Protein AF-A0A4Q3TA28-F1 (afdb_monomer_lite)

Foldseek 3Di:
DQQAFDQDPVPRDTHRPDPPPPDDDDPVCVPALQVDDDPLVVLLVVLVVLLVCLVDPVDDLVVSVVSLVVSVVSVLVCCVPVVVVLVVCVVVVPQDADSSGDGSVVVNVVNVVSVVVSVVSSVVSVVVSQVVCVVVVHHDDDPVRQDPVNCVVCVCVCVVPVVVPDDDDWDDPVDPDDDDDRVDDDDWDWDDDPPDPDITID

Sequence (202 aa):
MTDAAIHDDTRGEEVPASRAPQLALSEELMASPTRFFNREISWLAFNERVLEEAANPNHPLLERLRFLSISANNLDEFFMTRVAGLKGQLRERIRVLSADGLTPAEQLDQINVSAGELMAEQQLRWRQLKKELTTAGIEVVDRQKITKTEKDRLEPEFLNQLFAVLTPLAIDPAHPFPFLPNLGFSLALKLKRKGETKTFYA

Radius of gyration: 27.78 Å; chains: 1; bounding box: 47×62×85 Å

pLDDT: mean 90.61, std 9.97, range [47.06, 98.69]

Secondary structure (DSSP, 8-state):
-PPPPEEETTTTEEE-S-SS------HHHHH-GGGS--HHHHHHHHHHHHHHHHH-TTS-HHHHHHHHHHHHHHHHHHIIIIIHHHHHHHHTT--PPPTTS--HHHHHHHHHHHHHHHHHHHHHHHHHHHHHHHHTT-----GGG--HHHHHHHHHHIIIIIGGG-----B-TTSPPPP--TT------EEE-TT---EEE-

Structure (mmCIF, N/CA/C/O backbone):
data_AF-A0A4Q3TA28-F1
#
_entry.id   AF-A0A4Q3TA28-F1
#
loop_
_atom_site.group_PDB
_atom_site.id
_atom_site.type_symbol
_atom_site.label_atom_id
_atom_site.label_alt_id
_atom_site.label_comp_id
_atom_site.label_asym_id
_atom_site.label_entity_id
_atom_site.label_seq_id
_atom_site.pdbx_PDB_ins_code
_atom_site.Cartn_x
_atom_site.Cartn_y
_atom_site.Cartn_z
_atom_site.occupancy
_atom_site.B_iso_or_equiv
_atom_site.auth_seq_id
_atom_site.auth_comp_id
_atom_site.auth_asym_id
_atom_site.auth_atom_id
_atom_site.pdbx_PDB_model_num
ATOM 1 N N . MET A 1 1 ? 15.500 -10.241 -39.678 1.00 47.06 1 MET A N 1
ATOM 2 C CA . MET A 1 1 ? 15.950 -11.538 -40.220 1.00 47.06 1 MET A CA 1
ATOM 3 C C . MET A 1 1 ? 14.698 -12.268 -40.659 1.00 47.06 1 MET A C 1
ATOM 5 O O . MET A 1 1 ? 13.845 -12.513 -39.821 1.00 47.06 1 MET A O 1
ATOM 9 N N . THR A 1 2 ? 14.506 -12.462 -41.958 1.00 52.91 2 THR A N 1
ATOM 10 C CA . THR A 1 2 ? 13.397 -13.249 -42.507 1.00 52.91 2 THR A CA 1
ATOM 11 C C . THR A 1 2 ? 13.747 -14.721 -42.329 1.00 52.91 2 THR A C 1
ATOM 13 O O . THR A 1 2 ? 14.791 -15.151 -42.818 1.00 52.91 2 THR A O 1
ATOM 16 N N . ASP A 1 3 ? 12.924 -15.477 -41.602 1.00 59.31 3 ASP A N 1
ATOM 17 C CA . ASP A 1 3 ? 13.094 -16.929 -41.511 1.00 59.31 3 ASP A CA 1
ATOM 18 C C . ASP A 1 3 ? 12.982 -17.518 -42.922 1.00 59.31 3 ASP A C 1
ATOM 20 O O . ASP A 1 3 ? 11.983 -17.290 -43.613 1.00 59.31 3 ASP A O 1
ATOM 24 N N . ALA A 1 4 ? 14.028 -18.217 -43.364 1.00 62.62 4 ALA A N 1
ATOM 25 C CA . ALA A 1 4 ? 14.078 -18.854 -44.675 1.00 62.62 4 ALA A CA 1
ATOM 26 C C . ALA A 1 4 ? 13.033 -19.978 -44.766 1.00 62.62 4 ALA A C 1
ATOM 28 O O . ALA A 1 4 ? 12.780 -20.664 -43.778 1.00 62.62 4 ALA A O 1
ATOM 29 N N . ALA A 1 5 ? 12.422 -20.164 -45.939 1.00 68.25 5 ALA A N 1
ATOM 30 C CA . ALA A 1 5 ? 11.452 -21.234 -46.164 1.00 68.25 5 ALA A CA 1
ATOM 31 C C . ALA A 1 5 ? 12.064 -22.618 -45.872 1.00 68.25 5 ALA A C 1
ATOM 33 O O . ALA A 1 5 ? 13.247 -22.853 -46.124 1.00 68.25 5 ALA A O 1
ATOM 34 N N . ILE A 1 6 ? 11.253 -23.524 -45.321 1.00 70.75 6 ILE A N 1
ATOM 35 C CA . ILE A 1 6 ? 11.643 -24.903 -45.014 1.00 70.75 6 ILE A CA 1
ATOM 36 C C . ILE A 1 6 ? 11.110 -25.790 -46.138 1.00 70.75 6 ILE A C 1
ATOM 38 O O . ILE A 1 6 ? 9.933 -25.717 -46.493 1.00 70.75 6 ILE A O 1
ATOM 42 N N . HIS A 1 7 ? 11.974 -26.630 -46.701 1.00 73.69 7 HIS A N 1
ATOM 43 C CA . HIS A 1 7 ? 11.570 -27.615 -47.697 1.00 73.69 7 HIS A CA 1
ATOM 44 C C . HIS A 1 7 ? 10.789 -28.753 -47.021 1.00 73.69 7 HIS A C 1
ATOM 46 O O . HIS A 1 7 ? 11.295 -29.375 -46.085 1.00 73.69 7 HIS A O 1
ATOM 52 N N . ASP A 1 8 ? 9.551 -29.003 -47.455 1.00 70.69 8 ASP A N 1
ATOM 53 C CA . ASP A 1 8 ? 8.748 -30.132 -46.978 1.00 70.69 8 ASP A CA 1
ATOM 54 C C . ASP A 1 8 ? 8.987 -31.352 -47.876 1.00 70.69 8 ASP A C 1
ATOM 56 O O . ASP A 1 8 ? 8.348 -31.515 -48.920 1.00 70.69 8 ASP A O 1
ATOM 60 N N . ASP A 1 9 ? 9.884 -32.235 -47.428 1.00 71.81 9 ASP A N 1
ATOM 61 C CA . ASP A 1 9 ? 10.253 -33.489 -48.103 1.00 71.81 9 ASP A CA 1
ATOM 62 C C . ASP A 1 9 ? 9.055 -34.420 -48.383 1.00 71.81 9 ASP A C 1
ATOM 64 O O . ASP A 1 9 ? 9.153 -35.325 -49.212 1.00 71.81 9 ASP A O 1
ATOM 68 N N . THR A 1 10 ? 7.906 -34.228 -47.718 1.00 70.38 10 THR A N 1
ATOM 69 C CA . THR A 1 10 ? 6.713 -35.064 -47.934 1.00 70.38 10 THR A CA 1
ATOM 70 C C . THR A 1 10 ? 5.812 -34.574 -49.063 1.00 70.38 10 THR A C 1
ATOM 72 O O . THR A 1 10 ? 5.063 -35.371 -49.631 1.00 70.38 10 THR A O 1
ATOM 75 N N . ARG A 1 11 ? 5.876 -33.282 -49.407 1.00 70.19 11 ARG A N 1
ATOM 76 C CA . ARG A 1 11 ? 5.046 -32.664 -50.458 1.00 70.19 11 ARG A CA 1
ATOM 77 C C . ARG A 1 11 ? 5.860 -32.141 -51.636 1.00 70.19 11 ARG A C 1
ATOM 79 O O . ARG A 1 11 ? 5.274 -31.837 -52.668 1.00 70.19 11 ARG A O 1
ATOM 86 N N . GLY A 1 12 ? 7.186 -32.066 -51.500 1.00 72.50 12 GLY A N 1
ATOM 87 C CA . GLY A 1 12 ? 8.082 -31.526 -52.524 1.00 72.50 12 GLY A CA 1
ATOM 88 C C . GLY A 1 12 ? 7.916 -30.019 -52.739 1.00 72.50 12 GLY A C 1
ATOM 89 O O . GLY A 1 12 ? 8.309 -29.506 -53.783 1.00 72.50 12 GLY A O 1
ATOM 90 N N . GLU A 1 13 ? 7.325 -29.314 -51.773 1.00 75.31 13 GLU A N 1
ATOM 91 C CA . GLU A 1 13 ? 7.038 -27.880 -51.839 1.00 75.31 13 GLU A CA 1
ATOM 92 C C . GLU A 1 13 ? 7.842 -27.123 -50.775 1.00 75.31 13 GLU A C 1
ATOM 94 O O . GLU A 1 13 ? 8.123 -27.636 -49.689 1.00 75.3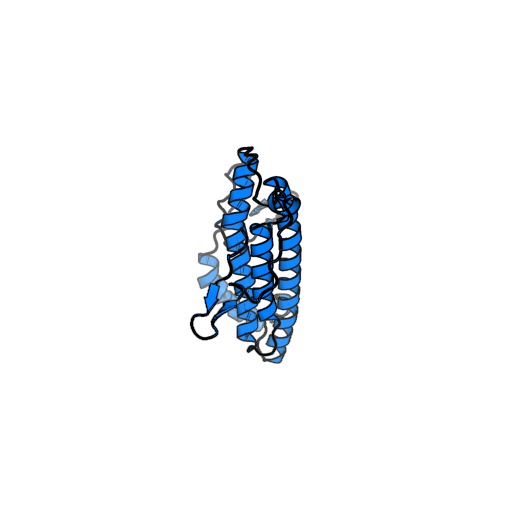1 13 GLU A O 1
ATOM 99 N N . GLU A 1 14 ? 8.216 -25.879 -51.075 1.00 70.44 14 GLU A N 1
ATOM 100 C CA . GLU A 1 14 ? 8.765 -24.968 -50.070 1.00 70.44 14 GLU A CA 1
ATOM 101 C C . GLU A 1 14 ? 7.629 -24.368 -49.243 1.00 70.44 14 GLU A C 1
ATOM 103 O O . GLU A 1 14 ? 6.722 -23.721 -49.771 1.00 70.44 14 GLU A O 1
ATOM 108 N N . VAL A 1 15 ? 7.684 -24.567 -47.927 1.00 66.31 15 VAL A N 1
ATOM 109 C CA . VAL A 1 15 ? 6.678 -24.067 -46.990 1.00 66.31 15 VAL A CA 1
ATOM 110 C C . VAL A 1 15 ? 7.318 -22.956 -46.157 1.00 66.31 15 VAL A C 1
ATOM 112 O O . VAL A 1 15 ? 8.435 -23.126 -45.660 1.00 66.31 15 VAL A O 1
ATOM 115 N N . PRO A 1 16 ? 6.661 -21.797 -45.970 1.00 65.75 16 PRO A N 1
ATOM 116 C CA . PRO A 1 16 ? 7.210 -20.755 -45.109 1.00 65.75 16 PRO A CA 1
ATOM 117 C C . PRO A 1 16 ? 7.442 -21.302 -43.692 1.00 65.75 16 PRO A C 1
ATOM 119 O O . PRO A 1 16 ? 6.561 -21.951 -43.124 1.00 65.75 16 PRO A O 1
ATOM 122 N N . ALA A 1 17 ? 8.618 -21.015 -43.114 1.00 68.69 17 ALA A N 1
ATOM 123 C CA . ALA A 1 17 ? 9.018 -21.470 -41.774 1.00 68.69 17 ALA A CA 1
ATOM 124 C C . ALA A 1 17 ? 8.029 -21.064 -40.671 1.00 68.69 17 ALA A C 1
ATOM 126 O O . ALA A 1 17 ? 7.947 -21.706 -39.626 1.00 68.69 17 ALA A O 1
ATOM 127 N N . SER A 1 18 ? 7.251 -20.009 -40.918 1.00 69.12 18 SER A N 1
ATOM 128 C CA . SER A 1 18 ? 6.164 -19.569 -40.060 1.00 69.12 18 SER A CA 1
ATOM 129 C C . SER A 1 18 ? 4.913 -19.283 -40.884 1.00 69.12 18 SER A C 1
ATOM 131 O O . SER A 1 18 ? 4.965 -18.616 -41.914 1.00 69.12 18 SER A O 1
ATOM 133 N N . ARG A 1 19 ? 3.765 -19.770 -40.399 1.00 66.94 19 ARG A N 1
ATOM 134 C CA . ARG A 1 19 ? 2.433 -19.405 -40.914 1.00 66.94 19 ARG A CA 1
ATOM 135 C C . ARG A 1 19 ? 1.924 -18.080 -40.349 1.00 66.94 19 ARG A C 1
ATOM 137 O O . ARG A 1 19 ? 0.902 -17.582 -40.815 1.00 66.94 19 ARG A O 1
ATOM 144 N N . ALA A 1 20 ? 2.587 -17.535 -39.329 1.00 68.19 20 ALA A N 1
ATOM 145 C CA . ALA A 1 20 ? 2.272 -16.200 -38.856 1.00 68.19 20 ALA A CA 1
ATOM 146 C C . ALA A 1 20 ? 2.765 -15.188 -39.901 1.00 68.19 20 ALA A C 1
ATOM 148 O O . ALA A 1 20 ? 3.863 -15.371 -40.436 1.00 68.19 20 ALA A O 1
ATOM 149 N N . PRO A 1 21 ? 1.997 -14.125 -40.199 1.00 67.06 21 PRO A N 1
ATOM 150 C CA . PRO A 1 21 ? 2.504 -13.043 -41.027 1.00 67.06 21 PRO A CA 1
ATOM 151 C C . PRO A 1 21 ? 3.828 -12.561 -40.429 1.00 67.06 21 PRO A C 1
ATOM 153 O O . PRO A 1 21 ? 3.895 -12.241 -39.240 1.00 67.06 21 PRO A O 1
ATOM 156 N N . GLN A 1 22 ? 4.889 -12.552 -41.238 1.00 67.06 22 GLN A N 1
ATOM 157 C CA . GLN A 1 22 ? 6.173 -11.993 -40.830 1.00 67.06 22 GLN A CA 1
ATOM 158 C C . GLN A 1 22 ? 5.984 -10.491 -40.640 1.00 67.06 22 GLN A C 1
ATOM 160 O O . GLN A 1 22 ? 5.997 -9.708 -41.588 1.00 67.06 22 GLN A O 1
ATOM 165 N N . LEU A 1 23 ? 5.739 -10.103 -39.391 1.00 69.44 23 LEU A N 1
ATOM 166 C CA . LEU A 1 23 ? 5.663 -8.711 -38.992 1.00 69.44 23 LEU A CA 1
ATOM 167 C C . LEU A 1 23 ? 7.056 -8.107 -39.172 1.00 69.44 23 LEU A C 1
ATOM 169 O O . LEU A 1 23 ? 7.985 -8.415 -38.426 1.00 69.44 23 LEU A O 1
ATOM 173 N N . ALA A 1 24 ? 7.206 -7.255 -40.183 1.00 70.88 24 ALA A N 1
ATOM 174 C CA . ALA A 1 24 ? 8.377 -6.408 -40.309 1.00 70.88 24 ALA A CA 1
ATOM 175 C C . ALA A 1 24 ? 8.303 -5.341 -39.210 1.00 70.88 24 ALA A C 1
ATOM 177 O O . ALA A 1 24 ? 7.479 -4.428 -39.270 1.00 70.88 24 ALA A O 1
ATOM 178 N N . LEU A 1 25 ? 9.132 -5.485 -38.175 1.00 72.62 25 LEU A N 1
ATOM 179 C CA . LEU A 1 25 ? 9.309 -4.437 -37.173 1.00 72.62 25 LEU A CA 1
ATOM 180 C C . LEU A 1 25 ? 9.915 -3.214 -37.864 1.00 72.62 25 LEU A C 1
ATOM 182 O O . LEU A 1 25 ? 10.922 -3.339 -38.562 1.00 72.62 25 LEU A O 1
ATOM 186 N N . SER A 1 26 ? 9.308 -2.039 -37.685 1.00 85.44 26 SER A N 1
ATOM 187 C CA . SER A 1 26 ? 9.871 -0.811 -38.242 1.00 85.44 26 SER A CA 1
ATOM 188 C C . SER A 1 26 ? 11.234 -0.531 -37.605 1.00 85.44 26 SER A C 1
ATOM 190 O O . SER A 1 26 ? 11.396 -0.620 -36.385 1.00 85.44 26 SER A O 1
ATOM 192 N N . GLU A 1 27 ? 12.229 -0.192 -38.426 1.00 85.81 27 GLU A N 1
ATOM 193 C CA . GLU A 1 27 ? 13.575 0.158 -37.944 1.00 85.81 27 GLU A CA 1
ATOM 194 C C . GLU A 1 27 ? 13.530 1.325 -36.952 1.00 85.81 27 GLU A C 1
ATOM 196 O O . GLU A 1 27 ? 14.237 1.322 -35.946 1.00 85.81 27 GLU A O 1
ATOM 201 N N . GLU A 1 28 ? 12.615 2.266 -37.186 1.00 86.38 28 GLU A N 1
ATOM 202 C CA . GLU A 1 28 ? 12.326 3.382 -36.290 1.00 86.38 28 GLU A CA 1
ATOM 203 C C . GLU A 1 28 ? 11.876 2.911 -34.897 1.00 86.38 28 GLU A C 1
ATOM 205 O O . GLU A 1 28 ? 12.422 3.359 -33.887 1.00 86.38 28 GLU A O 1
ATOM 210 N N . LEU A 1 29 ? 10.946 1.950 -34.812 1.00 85.44 29 LEU A N 1
ATOM 211 C CA . LEU A 1 29 ? 10.509 1.405 -33.525 1.00 85.44 29 LEU A CA 1
ATOM 212 C C . LEU A 1 29 ? 11.626 0.603 -32.853 1.00 85.44 29 LEU A C 1
ATOM 214 O O . LEU A 1 29 ? 11.788 0.697 -31.641 1.00 85.44 29 LEU A O 1
ATOM 218 N N . MET A 1 30 ? 12.421 -0.154 -33.618 1.00 86.25 30 MET A N 1
ATOM 219 C CA . MET A 1 30 ? 13.556 -0.914 -33.079 1.00 86.25 30 MET A CA 1
ATOM 220 C C . MET A 1 30 ? 14.637 -0.014 -32.471 1.00 86.25 30 MET A C 1
ATOM 222 O O . MET A 1 30 ? 15.279 -0.412 -31.498 1.00 86.25 30 MET A O 1
ATOM 226 N N . ALA A 1 31 ? 14.831 1.188 -33.015 1.00 87.75 31 ALA A N 1
ATOM 227 C CA . ALA A 1 31 ? 15.748 2.181 -32.468 1.00 87.75 31 ALA A CA 1
ATOM 228 C C . ALA A 1 31 ? 15.137 2.980 -31.301 1.00 87.75 31 ALA A C 1
ATOM 230 O O . ALA A 1 31 ? 15.871 3.457 -30.435 1.00 87.75 31 ALA A O 1
ATOM 231 N N . SER A 1 32 ? 13.808 3.098 -31.239 1.00 89.50 32 SER A N 1
ATOM 232 C CA . SER A 1 32 ? 13.119 3.918 -30.242 1.00 89.50 32 SER A CA 1
ATOM 233 C C . SER A 1 32 ? 13.091 3.281 -28.841 1.00 89.50 32 SER A C 1
ATOM 235 O O . SER A 1 32 ? 12.768 2.093 -28.715 1.00 89.50 32 SER A O 1
ATOM 237 N N . PRO A 1 33 ? 13.342 4.048 -27.760 1.00 90.88 33 PRO A N 1
ATOM 238 C CA . PRO A 1 33 ? 13.076 3.619 -26.382 1.00 90.88 33 PRO A CA 1
ATOM 239 C C . PRO A 1 33 ? 11.600 3.278 -26.129 1.00 90.88 33 PRO A C 1
ATOM 241 O O . PRO A 1 33 ? 11.296 2.407 -25.319 1.00 90.88 33 PRO A O 1
ATOM 244 N N . THR A 1 34 ? 10.675 3.884 -26.882 1.00 88.06 34 THR A N 1
ATOM 245 C CA . THR A 1 34 ? 9.220 3.697 -26.715 1.00 88.06 34 THR A CA 1
ATOM 246 C C . THR A 1 34 ? 8.728 2.279 -27.009 1.00 88.06 34 THR A C 1
ATOM 248 O O . THR A 1 34 ? 7.572 1.964 -26.740 1.00 88.06 34 THR A O 1
ATOM 251 N N . ARG A 1 35 ? 9.590 1.402 -27.542 1.00 91.56 35 ARG A N 1
ATOM 252 C CA . ARG A 1 35 ? 9.289 -0.027 -27.711 1.00 91.56 35 ARG A CA 1
ATOM 253 C C . ARG A 1 35 ? 9.265 -0.807 -26.394 1.00 91.56 35 ARG A C 1
ATOM 255 O O . ARG A 1 35 ? 8.862 -1.968 -26.393 1.00 91.56 35 ARG A O 1
ATOM 262 N N . PHE A 1 36 ? 9.745 -0.214 -25.302 1.00 94.56 36 PHE A N 1
ATOM 263 C CA . PHE A 1 36 ? 9.773 -0.838 -23.987 1.00 94.56 36 PHE A CA 1
ATOM 264 C C . PHE A 1 36 ? 8.722 -0.236 -23.065 1.00 94.56 36 PHE A C 1
ATOM 266 O O . PHE A 1 36 ? 8.478 0.967 -23.068 1.00 94.56 36 PHE A O 1
ATOM 273 N N . PHE A 1 37 ? 8.152 -1.086 -22.216 1.00 94.94 37 PHE A N 1
ATOM 274 C CA . PHE A 1 37 ? 7.395 -0.629 -21.062 1.00 94.94 37 PHE A CA 1
ATOM 275 C C . PHE A 1 37 ? 8.341 -0.314 -19.910 1.00 94.94 37 PHE A C 1
ATOM 277 O O . PHE A 1 37 ? 9.313 -1.042 -19.673 1.00 94.94 37 PHE A O 1
ATOM 284 N N . ASN A 1 38 ? 8.020 0.735 -19.153 1.00 96.75 38 ASN A N 1
ATOM 285 C CA . ASN A 1 38 ? 8.728 1.010 -17.917 1.00 96.75 38 ASN A CA 1
ATOM 286 C C . ASN A 1 38 ? 8.574 -0.177 -16.958 1.00 96.75 38 ASN A C 1
ATOM 288 O O . ASN A 1 38 ? 7.460 -0.646 -16.700 1.00 96.75 38 ASN A O 1
ATOM 292 N N . ARG A 1 39 ? 9.691 -0.655 -16.408 1.00 96.69 39 ARG A N 1
ATOM 293 C CA . ARG A 1 39 ? 9.703 -1.808 -15.502 1.00 96.69 39 ARG A CA 1
ATOM 294 C C . ARG A 1 39 ? 8.872 -1.565 -14.245 1.00 96.69 39 ARG A C 1
ATOM 296 O O . ARG A 1 39 ? 8.156 -2.464 -13.815 1.00 96.69 39 ARG A O 1
ATOM 303 N N . GLU A 1 40 ? 8.992 -0.381 -13.658 1.00 97.38 40 GLU A N 1
ATOM 304 C CA . GLU A 1 40 ? 8.380 -0.073 -12.368 1.00 97.38 40 GLU A CA 1
ATOM 305 C C . GLU A 1 40 ? 6.870 0.138 -12.517 1.00 97.38 40 GLU A C 1
ATOM 307 O O . GLU A 1 40 ? 6.093 -0.377 -11.717 1.00 97.38 40 GLU A O 1
ATOM 312 N N . ILE A 1 41 ? 6.436 0.772 -13.611 1.00 97.81 41 ILE A N 1
ATOM 313 C CA . ILE A 1 41 ? 5.007 0.883 -13.947 1.00 97.81 41 ILE A CA 1
ATOM 314 C C . ILE A 1 41 ? 4.410 -0.481 -14.300 1.00 97.81 41 ILE A C 1
ATOM 316 O O . ILE A 1 41 ? 3.318 -0.813 -13.849 1.00 97.81 41 ILE A O 1
ATOM 320 N N . SER A 1 42 ? 5.147 -1.321 -15.032 1.00 97.69 42 SER A N 1
ATOM 321 C CA . SER A 1 42 ? 4.712 -2.698 -15.310 1.00 97.69 42 SER A CA 1
ATOM 322 C C . SER A 1 42 ? 4.557 -3.517 -14.026 1.00 97.69 42 SER A C 1
ATOM 324 O O . SER A 1 42 ? 3.656 -4.348 -13.924 1.00 97.69 42 SER A O 1
ATOM 326 N N . TRP A 1 43 ? 5.414 -3.279 -13.030 1.00 98.19 43 TRP A N 1
ATOM 327 C CA . TRP A 1 43 ? 5.306 -3.917 -11.722 1.00 98.19 43 TRP A CA 1
ATOM 328 C C . TRP A 1 43 ? 4.055 -3.444 -10.961 1.00 98.19 43 TRP A C 1
ATOM 330 O O . TRP A 1 43 ? 3.332 -4.272 -10.406 1.00 98.19 43 TRP A O 1
ATOM 340 N N . LEU A 1 44 ? 3.746 -2.141 -10.981 1.00 98.38 44 LEU A N 1
ATOM 341 C CA . LEU A 1 44 ? 2.517 -1.612 -10.373 1.00 98.38 44 LEU A CA 1
ATOM 342 C C . LEU A 1 44 ? 1.261 -2.166 -11.057 1.00 98.38 44 LEU A C 1
ATOM 344 O O . LEU A 1 44 ? 0.341 -2.592 -10.364 1.00 98.38 44 LEU A O 1
ATOM 348 N N . ALA A 1 45 ? 1.263 -2.269 -12.389 1.00 98.00 45 ALA A N 1
ATOM 349 C CA . ALA A 1 45 ? 0.180 -2.892 -13.150 1.00 98.00 45 ALA A CA 1
ATOM 350 C C . ALA A 1 45 ? 0.010 -4.385 -12.812 1.00 98.00 45 ALA A C 1
ATOM 352 O O . ALA A 1 45 ? -1.106 -4.892 -12.742 1.00 98.00 45 ALA A O 1
ATOM 353 N N . PHE A 1 46 ? 1.101 -5.111 -12.546 1.00 98.31 46 PHE A N 1
ATOM 354 C CA . PHE A 1 46 ? 1.001 -6.467 -12.003 1.00 98.31 46 PHE A CA 1
ATOM 355 C C . PHE A 1 46 ? 0.298 -6.471 -10.636 1.00 98.31 46 PHE A C 1
ATOM 357 O O . PHE A 1 46 ? -0.582 -7.296 -10.400 1.00 98.31 46 PHE A O 1
ATOM 364 N N . ASN A 1 47 ? 0.645 -5.545 -9.740 1.00 98.44 47 ASN A N 1
ATOM 365 C CA . ASN A 1 47 ? 0.024 -5.486 -8.418 1.00 98.44 47 ASN A CA 1
ATOM 366 C C . ASN A 1 47 ? -1.447 -5.027 -8.464 1.00 98.44 47 ASN A C 1
ATOM 368 O O . ASN A 1 47 ? -2.245 -5.415 -7.609 1.00 98.44 47 ASN A O 1
ATOM 372 N N . GLU A 1 48 ? -1.826 -4.258 -9.485 1.00 98.19 48 GLU A N 1
ATOM 373 C CA . GLU A 1 48 ? -3.220 -3.963 -9.818 1.00 98.19 48 GLU A CA 1
ATOM 374 C C . GLU A 1 48 ? -3.985 -5.246 -10.173 1.00 98.19 48 GLU A C 1
ATOM 376 O O . GLU A 1 48 ? -5.059 -5.480 -9.625 1.00 98.19 48 GLU A O 1
ATOM 381 N N . ARG A 1 49 ? -3.401 -6.158 -10.967 1.00 98.31 49 ARG A N 1
ATOM 382 C CA . ARG A 1 49 ? -4.005 -7.482 -11.228 1.00 98.31 49 ARG A CA 1
ATOM 383 C C . ARG A 1 49 ? -4.179 -8.317 -9.961 1.00 98.31 49 ARG A C 1
ATOM 385 O O . ARG A 1 49 ? -5.181 -9.006 -9.813 1.00 98.31 49 ARG A O 1
ATOM 392 N N . VAL A 1 50 ? -3.247 -8.231 -9.012 1.00 98.31 50 VAL A N 1
ATOM 393 C CA . VAL A 1 50 ? -3.415 -8.875 -7.696 1.00 98.31 50 VAL A CA 1
ATOM 394 C C . VAL A 1 50 ? -4.595 -8.264 -6.930 1.00 98.31 50 VAL A C 1
ATOM 396 O O . VAL A 1 50 ? -5.346 -8.986 -6.275 1.00 98.31 50 VAL A O 1
ATOM 399 N N . LEU A 1 51 ? -4.792 -6.945 -7.023 1.00 98.44 51 LEU A N 1
ATOM 400 C CA . LEU A 1 51 ? -5.938 -6.267 -6.415 1.00 98.44 51 LEU A CA 1
ATOM 401 C C . LEU A 1 51 ? -7.268 -6.632 -7.097 1.00 98.44 51 LEU A C 1
ATOM 403 O O . LEU A 1 51 ? -8.285 -6.727 -6.408 1.00 98.44 51 LEU A O 1
ATOM 407 N N . GLU A 1 52 ? -7.277 -6.876 -8.410 1.00 98.06 52 GLU A N 1
ATOM 408 C CA . GLU A 1 52 ? -8.465 -7.351 -9.137 1.00 98.06 52 GLU A CA 1
ATOM 409 C C . GLU A 1 52 ? -9.000 -8.671 -8.552 1.00 98.06 52 GLU A C 1
ATOM 411 O O . GLU A 1 52 ? -10.215 -8.833 -8.413 1.00 98.06 52 GLU A O 1
ATOM 416 N N . GLU A 1 53 ? -8.127 -9.572 -8.087 1.00 98.38 53 GLU A N 1
ATOM 417 C CA . GLU A 1 53 ? -8.551 -10.806 -7.409 1.00 98.38 53 GLU A CA 1
ATOM 418 C C . GLU A 1 53 ? -9.277 -10.532 -6.077 1.00 98.38 53 GLU A C 1
ATOM 420 O O . GLU A 1 53 ? -10.191 -11.268 -5.701 1.00 98.38 53 GLU A O 1
ATOM 425 N N . ALA A 1 54 ? -8.988 -9.421 -5.390 1.00 97.94 54 ALA A N 1
ATOM 426 C CA . ALA A 1 54 ? -9.760 -9.006 -4.212 1.00 97.94 54 ALA A CA 1
ATOM 427 C C . ALA A 1 54 ? -11.202 -8.574 -4.563 1.00 97.94 54 ALA A C 1
ATOM 429 O O . ALA A 1 54 ? -12.092 -8.568 -3.703 1.00 97.94 54 ALA A O 1
ATOM 430 N N . ALA A 1 55 ? -11.460 -8.218 -5.823 1.00 93.94 55 ALA A N 1
ATOM 431 C CA . ALA A 1 55 ? -12.784 -7.861 -6.325 1.00 93.94 55 ALA A CA 1
ATOM 432 C C . ALA A 1 55 ? -13.549 -9.051 -6.934 1.00 93.94 55 ALA A C 1
ATOM 434 O O . ALA A 1 55 ? -14.746 -8.926 -7.185 1.00 93.94 55 ALA A O 1
ATOM 435 N N . ASN A 1 56 ? -12.896 -10.194 -7.157 1.00 97.31 56 ASN A N 1
ATOM 436 C CA . ASN A 1 56 ? -13.479 -11.340 -7.848 1.00 97.31 56 ASN A CA 1
ATOM 437 C C . ASN A 1 56 ? -14.486 -12.095 -6.951 1.00 97.31 56 ASN A C 1
ATOM 439 O O . ASN A 1 56 ? -14.075 -12.743 -5.986 1.00 97.31 56 ASN A O 1
ATOM 443 N N . PRO A 1 57 ? -15.800 -12.079 -7.260 1.00 95.31 57 PRO A N 1
ATOM 444 C CA . PRO A 1 57 ? -16.823 -12.706 -6.420 1.00 95.31 57 PRO A CA 1
ATOM 445 C C . PRO A 1 57 ? -16.795 -14.241 -6.459 1.00 95.31 57 PRO A C 1
ATOM 447 O O . PRO A 1 57 ? -17.487 -14.873 -5.665 1.00 95.31 57 PRO A O 1
ATOM 450 N N . ASN A 1 58 ? -16.012 -14.847 -7.360 1.00 97.56 58 ASN A N 1
ATOM 451 C CA . ASN A 1 58 ? -15.816 -16.298 -7.390 1.00 97.56 58 ASN A CA 1
ATOM 452 C C . ASN A 1 58 ? -14.882 -16.785 -6.271 1.00 97.56 58 ASN A C 1
ATOM 454 O O . ASN A 1 58 ? -14.850 -17.981 -5.984 1.00 97.56 58 ASN A O 1
ATOM 458 N N . HIS A 1 59 ? -14.143 -15.877 -5.626 1.00 97.88 59 HIS A N 1
ATOM 459 C CA . HIS A 1 59 ? -13.338 -16.198 -4.453 1.00 97.88 59 HIS A CA 1
ATOM 460 C C . HIS A 1 59 ? -14.157 -16.071 -3.165 1.00 97.88 59 HIS A C 1
ATOM 462 O O . HIS A 1 59 ? -14.934 -15.120 -3.016 1.00 97.88 59 HIS A O 1
ATOM 468 N N . PRO A 1 60 ? -13.943 -16.962 -2.179 1.00 98.12 60 PRO A N 1
ATOM 469 C CA . PRO A 1 60 ? -14.482 -16.781 -0.837 1.00 98.12 60 PRO A CA 1
ATOM 470 C C . PRO A 1 60 ? -14.092 -15.422 -0.237 1.00 98.12 60 PRO A C 1
ATOM 472 O O . PRO A 1 60 ? -13.002 -14.904 -0.482 1.00 98.12 60 PRO A O 1
ATOM 475 N N . LEU A 1 61 ? -14.957 -14.861 0.612 1.00 98.06 61 LEU A N 1
ATOM 476 C CA . LEU A 1 61 ? -14.788 -13.509 1.163 1.00 98.06 61 LEU A CA 1
ATOM 477 C C . LEU A 1 61 ? -13.429 -13.284 1.852 1.00 98.06 61 LEU A C 1
ATOM 479 O O . LEU A 1 61 ? -12.801 -12.243 1.668 1.00 98.06 61 LEU A O 1
ATOM 483 N N . LEU A 1 62 ? -12.955 -14.262 2.628 1.00 98.19 62 LEU A N 1
ATOM 484 C CA . LEU A 1 62 ? -11.663 -14.154 3.311 1.00 98.19 62 LEU A CA 1
ATOM 485 C C . LEU A 1 62 ? -10.471 -14.283 2.353 1.00 98.19 62 LEU A C 1
ATOM 487 O O . LEU A 1 62 ? -9.441 -13.664 2.604 1.00 98.19 62 LEU A O 1
ATOM 491 N N . GLU A 1 63 ? -10.612 -14.997 1.233 1.00 98.50 63 GLU A N 1
ATOM 492 C CA . GLU A 1 63 ? -9.576 -15.034 0.192 1.00 98.50 63 GLU A CA 1
ATOM 493 C C . GLU A 1 63 ? -9.490 -13.693 -0.543 1.00 98.50 63 GLU A C 1
ATOM 495 O O . GLU A 1 63 ? -8.398 -13.188 -0.787 1.00 98.50 63 GLU A O 1
ATOM 500 N N . ARG A 1 64 ? -10.625 -13.029 -0.788 1.00 98.62 64 ARG A N 1
ATOM 501 C CA . ARG A 1 64 ? -10.635 -11.654 -1.314 1.00 98.62 64 ARG A CA 1
ATOM 502 C C . ARG A 1 64 ? -9.948 -10.668 -0.365 1.00 98.62 64 ARG A C 1
ATOM 504 O O . ARG A 1 64 ? -9.148 -9.842 -0.802 1.00 98.62 64 ARG A O 1
ATOM 511 N N . LEU A 1 65 ? -10.211 -10.780 0.941 1.00 98.44 65 LEU A N 1
ATOM 512 C CA . LEU A 1 65 ? -9.500 -10.003 1.962 1.00 98.44 65 LEU A CA 1
ATOM 513 C C . LEU A 1 65 ? -7.993 -10.300 1.958 1.00 98.44 65 LEU A C 1
ATOM 515 O O . LEU A 1 65 ? -7.179 -9.386 2.098 1.00 98.44 65 LEU A O 1
ATOM 519 N N . ARG A 1 66 ? -7.615 -11.564 1.756 1.00 98.50 66 ARG A N 1
ATOM 520 C CA . ARG A 1 66 ? -6.217 -11.975 1.643 1.00 98.50 66 ARG A CA 1
ATOM 521 C C . ARG A 1 66 ? -5.540 -11.363 0.41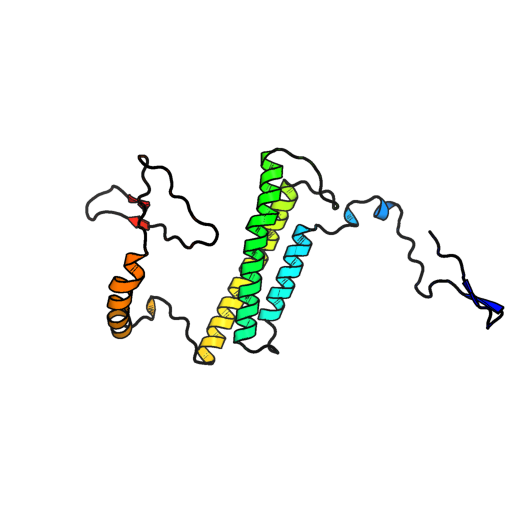7 1.00 98.50 66 ARG A C 1
ATOM 523 O O . ARG A 1 66 ? -4.444 -10.837 0.569 1.00 98.50 66 ARG A O 1
ATOM 530 N N . PHE A 1 67 ? -6.177 -11.354 -0.754 1.00 98.69 67 PHE A N 1
ATOM 531 C CA . PHE A 1 67 ? -5.639 -10.689 -1.949 1.00 98.69 67 PHE A CA 1
ATOM 532 C C . PHE A 1 67 ? -5.426 -9.189 -1.744 1.00 98.69 67 PHE A C 1
ATOM 534 O O . PHE A 1 67 ? -4.385 -8.663 -2.136 1.00 98.69 67 PHE A O 1
ATOM 541 N N . LEU A 1 68 ? -6.349 -8.512 -1.052 1.00 98.69 68 LEU A N 1
ATOM 542 C CA . LEU A 1 68 ? -6.157 -7.113 -0.669 1.00 98.69 68 LEU A CA 1
ATOM 543 C C . LEU A 1 68 ? -4.904 -6.937 0.209 1.00 98.69 68 LEU A C 1
ATOM 545 O O . LEU A 1 68 ? -4.098 -6.044 -0.045 1.00 98.69 68 LEU A O 1
ATOM 549 N N . SER A 1 69 ? -4.705 -7.809 1.204 1.00 98.31 69 SER A N 1
ATOM 550 C CA . SER A 1 69 ? -3.502 -7.785 2.049 1.00 98.31 69 SER A CA 1
ATOM 551 C C . SER A 1 69 ? -2.221 -8.097 1.270 1.00 98.31 69 SER A C 1
ATOM 553 O O . SER A 1 69 ? -1.194 -7.483 1.541 1.00 98.31 69 SER A O 1
ATOM 555 N N . ILE A 1 70 ? -2.262 -9.027 0.311 1.00 98.62 70 ILE A N 1
ATOM 556 C CA . ILE A 1 70 ? -1.115 -9.347 -0.551 1.00 98.62 70 ILE A CA 1
ATOM 557 C C . ILE A 1 70 ? -0.758 -8.130 -1.408 1.00 98.62 70 ILE A C 1
ATOM 559 O O . ILE A 1 70 ? 0.410 -7.766 -1.483 1.00 98.62 70 ILE A O 1
ATOM 563 N N . SER A 1 71 ? -1.753 -7.464 -2.001 1.00 98.50 71 SER A N 1
ATOM 564 C CA . SER A 1 71 ? -1.530 -6.252 -2.794 1.00 98.50 71 SER A CA 1
ATOM 565 C C . SER A 1 71 ? -0.861 -5.140 -1.971 1.00 98.50 71 SER A C 1
ATOM 567 O O . SER A 1 71 ? 0.058 -4.482 -2.464 1.00 98.50 71 SER A O 1
ATOM 569 N N . ALA A 1 72 ? -1.261 -4.958 -0.706 1.00 97.81 72 ALA A N 1
ATOM 570 C CA . ALA A 1 72 ? -0.629 -3.998 0.202 1.00 97.81 72 ALA A CA 1
ATOM 571 C C . ALA A 1 72 ? 0.827 -4.380 0.533 1.00 97.81 72 ALA A C 1
ATOM 573 O O . ALA A 1 72 ? 1.723 -3.560 0.351 1.00 97.81 72 ALA A O 1
ATOM 574 N N . ASN A 1 73 ? 1.081 -5.638 0.913 1.00 97.69 73 ASN A N 1
ATOM 575 C CA . ASN A 1 73 ? 2.434 -6.114 1.231 1.00 97.69 73 ASN A CA 1
ATOM 576 C C . ASN A 1 73 ? 3.386 -6.015 0.030 1.00 97.69 73 ASN A C 1
ATOM 578 O O . ASN A 1 73 ? 4.530 -5.593 0.174 1.00 97.69 73 ASN A O 1
ATOM 582 N N . ASN A 1 74 ? 2.911 -6.368 -1.168 1.00 98.12 74 ASN A N 1
ATOM 583 C CA . ASN A 1 74 ? 3.688 -6.210 -2.393 1.00 98.12 74 ASN A CA 1
ATOM 584 C C . ASN A 1 74 ? 4.098 -4.741 -2.577 1.00 98.12 74 ASN A C 1
ATOM 586 O O . ASN A 1 74 ? 5.240 -4.453 -2.937 1.00 98.12 74 ASN A O 1
ATOM 590 N N . LEU A 1 75 ? 3.165 -3.806 -2.354 1.00 98.00 75 LEU A N 1
ATOM 591 C CA . LEU A 1 75 ? 3.433 -2.379 -2.510 1.00 98.00 75 LEU A CA 1
ATOM 592 C C . LEU A 1 75 ? 4.491 -1.899 -1.505 1.00 98.00 75 LEU A C 1
ATOM 594 O O . LEU A 1 75 ? 5.396 -1.160 -1.893 1.00 98.00 75 LEU A O 1
ATOM 598 N N . ASP A 1 76 ? 4.441 -2.372 -0.259 1.00 97.25 76 ASP A N 1
ATOM 599 C CA . ASP A 1 76 ? 5.475 -2.100 0.744 1.00 97.25 76 ASP A CA 1
ATOM 600 C C . ASP A 1 76 ? 6.862 -2.581 0.282 1.00 97.25 76 ASP A C 1
ATOM 602 O O . ASP A 1 76 ? 7.834 -1.817 0.311 1.00 97.25 76 ASP A O 1
ATOM 606 N N . GLU A 1 77 ? 6.963 -3.817 -0.222 1.00 96.75 77 GLU A N 1
ATOM 607 C CA . GLU A 1 77 ? 8.214 -4.361 -0.768 1.00 96.75 77 GLU A CA 1
ATOM 608 C C . GLU A 1 77 ? 8.732 -3.537 -1.954 1.00 96.75 77 GLU A C 1
ATOM 610 O O . GLU A 1 77 ? 9.935 -3.263 -2.061 1.00 96.75 77 GLU A O 1
ATOM 615 N N . PHE A 1 78 ? 7.831 -3.093 -2.831 1.00 97.75 78 PHE A N 1
ATOM 616 C CA . PHE A 1 78 ? 8.166 -2.228 -3.956 1.00 97.75 78 PHE A CA 1
ATOM 617 C C . PHE A 1 78 ? 8.744 -0.886 -3.497 1.00 97.75 78 PHE A C 1
ATOM 619 O O . PHE A 1 78 ? 9.787 -0.462 -4.005 1.00 97.75 78 PHE A O 1
ATOM 626 N N . PHE A 1 79 ? 8.154 -0.243 -2.487 1.00 97.38 79 PHE A N 1
ATOM 627 C CA . PHE A 1 79 ? 8.697 0.999 -1.937 1.00 97.38 79 PHE A CA 1
ATOM 628 C C . PHE A 1 79 ? 10.056 0.793 -1.264 1.00 97.38 79 PHE A C 1
ATOM 630 O O . PHE A 1 79 ? 10.998 1.557 -1.506 1.00 97.38 79 PHE A O 1
ATOM 637 N N . MET A 1 80 ? 10.177 -0.254 -0.448 1.00 95.75 80 MET A N 1
ATOM 638 C CA . MET A 1 80 ? 11.399 -0.548 0.302 1.00 95.75 80 MET A CA 1
ATOM 639 C C . MET A 1 80 ? 12.580 -0.911 -0.602 1.00 95.75 80 MET A C 1
ATOM 641 O O . MET A 1 80 ? 13.723 -0.634 -0.244 1.00 95.75 80 MET A O 1
ATOM 645 N N . THR A 1 81 ? 12.325 -1.509 -1.769 1.00 95.19 81 THR A N 1
ATOM 646 C CA . THR A 1 81 ? 13.384 -1.978 -2.674 1.00 95.19 81 THR A CA 1
ATOM 647 C C . THR A 1 81 ? 13.542 -1.093 -3.911 1.00 95.19 81 THR A C 1
ATOM 649 O O . THR A 1 81 ? 14.611 -0.516 -4.127 1.00 95.19 81 THR A O 1
ATOM 652 N N . ARG A 1 82 ? 12.491 -0.949 -4.726 1.00 96.31 82 ARG A N 1
ATOM 653 C CA . ARG A 1 82 ? 12.539 -0.275 -6.033 1.00 96.31 82 ARG A CA 1
ATOM 654 C C . ARG A 1 82 ? 12.616 1.234 -5.883 1.00 96.31 82 ARG A C 1
ATOM 656 O O . ARG A 1 82 ? 13.558 1.855 -6.378 1.00 96.31 82 ARG A O 1
ATOM 663 N N . VAL A 1 83 ? 11.681 1.821 -5.137 1.00 97.19 83 VAL A N 1
ATOM 664 C CA . VAL A 1 83 ? 11.633 3.278 -4.934 1.00 97.19 83 VAL A CA 1
ATOM 665 C C . VAL A 1 83 ? 12.856 3.758 -4.155 1.00 97.19 83 VAL A C 1
ATOM 667 O O . VAL A 1 83 ? 13.440 4.787 -4.499 1.00 97.19 83 VAL A O 1
ATOM 670 N N . ALA A 1 84 ? 13.300 2.998 -3.149 1.00 96.25 84 ALA A N 1
ATOM 671 C CA . ALA A 1 84 ? 14.546 3.278 -2.438 1.00 96.25 84 ALA A CA 1
ATOM 672 C C . ALA A 1 84 ? 15.763 3.301 -3.382 1.00 96.25 84 ALA A C 1
ATOM 674 O O . ALA A 1 84 ? 16.586 4.217 -3.295 1.00 96.25 84 ALA A O 1
ATOM 675 N N . GLY A 1 85 ? 15.849 2.351 -4.321 1.00 96.38 85 GLY A N 1
ATOM 676 C CA . GLY A 1 85 ? 16.893 2.311 -5.347 1.00 96.38 85 GLY A CA 1
ATOM 677 C C . GLY A 1 85 ? 16.895 3.549 -6.248 1.00 96.38 85 GLY A C 1
ATOM 678 O O . GLY A 1 85 ? 17.936 4.190 -6.407 1.00 96.38 85 GLY A O 1
ATOM 679 N N . LEU A 1 86 ? 15.727 3.942 -6.769 1.00 96.62 86 LEU A N 1
ATOM 680 C CA . LEU A 1 86 ? 15.578 5.148 -7.597 1.00 96.62 86 LEU A CA 1
ATOM 681 C C . LEU A 1 86 ? 15.913 6.432 -6.826 1.00 96.62 86 LEU A C 1
ATOM 683 O O . LEU A 1 86 ? 16.631 7.294 -7.334 1.00 96.62 86 LEU A O 1
ATOM 687 N N . LYS A 1 87 ? 15.468 6.551 -5.567 1.00 96.31 87 LYS A N 1
ATOM 688 C CA . LYS A 1 87 ? 15.842 7.679 -4.696 1.00 96.31 87 LYS A CA 1
ATOM 689 C C . LYS A 1 87 ? 17.344 7.720 -4.424 1.00 96.31 87 LYS A C 1
ATOM 691 O O . LYS A 1 87 ? 17.919 8.806 -4.372 1.00 96.31 87 LYS A O 1
ATOM 696 N N . GLY A 1 88 ? 17.981 6.559 -4.275 1.00 96.44 88 GLY A N 1
ATOM 697 C CA . GLY A 1 88 ? 19.434 6.440 -4.183 1.00 96.44 88 GLY A CA 1
ATOM 698 C C . GLY A 1 88 ? 20.123 6.994 -5.430 1.00 96.44 88 GLY A C 1
ATOM 699 O O . GLY A 1 88 ? 20.965 7.877 -5.312 1.00 96.44 88 GLY A O 1
ATOM 700 N N . GLN A 1 89 ? 19.707 6.556 -6.621 1.00 95.50 89 GLN A N 1
ATOM 701 C CA . GLN A 1 89 ? 20.244 7.061 -7.892 1.00 95.50 89 GLN A CA 1
ATOM 702 C C . GLN A 1 89 ? 20.081 8.577 -8.035 1.00 95.50 89 GLN A C 1
ATOM 704 O O . GLN A 1 89 ? 21.027 9.261 -8.426 1.00 95.50 89 GLN A O 1
ATOM 709 N N . LEU A 1 90 ? 18.910 9.108 -7.672 1.00 94.44 90 LEU A N 1
ATOM 710 C CA . LEU A 1 90 ? 18.637 10.542 -7.717 1.00 94.44 90 LEU A CA 1
ATOM 711 C C . LEU A 1 90 ? 19.558 11.329 -6.771 1.00 94.44 90 LEU A C 1
ATOM 713 O O . LEU A 1 90 ? 20.120 12.350 -7.170 1.00 94.44 90 LEU A O 1
ATOM 717 N N . ARG A 1 91 ? 19.755 10.840 -5.538 1.00 95.25 91 ARG A N 1
ATOM 718 C CA . ARG A 1 91 ? 20.650 11.457 -4.546 1.00 95.25 91 ARG A CA 1
ATOM 719 C C . ARG A 1 91 ? 22.100 11.486 -5.025 1.00 95.25 91 ARG A C 1
ATOM 721 O O . ARG A 1 91 ? 22.747 12.525 -4.918 1.00 95.25 91 ARG A O 1
ATOM 728 N N . GLU A 1 92 ? 22.572 10.387 -5.608 1.00 95.81 92 GLU A N 1
ATOM 729 C CA . GLU A 1 92 ? 23.924 10.278 -6.174 1.00 95.81 92 GLU A CA 1
ATOM 730 C C . GLU A 1 92 ? 24.050 10.937 -7.565 1.00 95.81 92 GLU A C 1
ATOM 732 O O . GLU A 1 92 ? 25.101 10.865 -8.200 1.00 95.81 92 GLU A O 1
ATOM 737 N N . ARG A 1 93 ? 22.989 11.604 -8.053 1.00 93.19 93 ARG A N 1
ATOM 738 C CA . ARG A 1 93 ? 22.928 12.301 -9.352 1.00 93.19 93 ARG A CA 1
ATOM 739 C C . ARG A 1 93 ? 23.253 11.405 -10.552 1.00 93.19 93 ARG A C 1
ATOM 741 O O . ARG A 1 93 ? 23.764 11.880 -11.569 1.00 93.19 93 ARG A O 1
ATOM 748 N N . ILE A 1 94 ? 22.926 10.119 -10.454 1.00 88.62 94 ILE A N 1
ATOM 749 C CA . ILE A 1 94 ? 23.061 9.155 -11.546 1.00 88.62 94 ILE A CA 1
ATOM 750 C C . ILE A 1 94 ? 22.027 9.494 -12.628 1.00 88.62 94 ILE A C 1
ATOM 752 O O . ILE A 1 94 ? 20.841 9.636 -12.345 1.00 88.62 94 ILE A O 1
ATOM 756 N N . ARG A 1 95 ? 22.483 9.622 -13.880 1.00 86.88 95 ARG A N 1
ATOM 757 C CA . ARG A 1 95 ? 21.648 9.984 -15.045 1.00 86.88 95 ARG A CA 1
ATOM 758 C C . ARG A 1 95 ? 21.426 8.829 -16.020 1.00 86.88 95 ARG A C 1
ATOM 760 O O . ARG A 1 95 ? 21.147 9.057 -17.192 1.00 86.88 95 ARG A O 1
ATOM 767 N N . VAL A 1 96 ? 21.602 7.596 -15.555 1.00 91.12 96 VAL A N 1
ATOM 768 C CA . VAL A 1 96 ? 21.313 6.413 -16.369 1.00 91.12 96 VAL A CA 1
ATOM 769 C C . VAL A 1 96 ? 19.813 6.383 -16.636 1.00 91.12 96 VAL A C 1
ATOM 771 O O . VAL A 1 96 ? 19.019 6.417 -15.697 1.00 91.12 96 VAL A O 1
ATOM 774 N N . LEU A 1 97 ? 19.450 6.361 -17.916 1.00 94.56 97 LEU A N 1
ATOM 775 C CA . LEU A 1 97 ? 18.063 6.269 -18.349 1.00 94.56 97 LEU A CA 1
ATOM 776 C C . LEU A 1 97 ? 17.576 4.821 -18.255 1.00 94.56 97 LEU A C 1
ATOM 778 O O . LEU A 1 97 ? 18.351 3.878 -18.443 1.00 94.56 97 LEU A O 1
ATOM 782 N N . SER A 1 98 ? 16.289 4.646 -17.978 1.00 95.06 98 SER A N 1
ATOM 783 C CA . SER A 1 98 ? 15.614 3.357 -18.113 1.00 95.06 98 SER A CA 1
ATOM 784 C C . SER A 1 98 ? 15.505 2.937 -19.587 1.00 95.06 98 SER A C 1
ATOM 786 O O . SER A 1 98 ? 15.797 3.713 -20.497 1.00 95.06 98 SER A O 1
ATOM 788 N N . ALA A 1 99 ? 15.095 1.691 -19.843 1.00 94.31 99 ALA A N 1
ATOM 789 C CA . ALA A 1 99 ? 14.989 1.153 -21.206 1.00 94.31 99 ALA A CA 1
ATOM 790 C C . ALA A 1 99 ? 14.007 1.945 -22.091 1.00 94.31 99 ALA A C 1
ATOM 792 O O . ALA A 1 99 ? 14.230 2.085 -23.290 1.00 94.31 99 ALA A O 1
ATOM 793 N N . ASP A 1 100 ? 12.959 2.490 -21.479 1.00 95.12 100 ASP A N 1
ATOM 794 C CA . ASP A 1 100 ? 11.963 3.382 -22.075 1.00 95.12 100 ASP A CA 1
ATOM 795 C C . ASP A 1 100 ? 12.414 4.854 -22.149 1.00 95.12 100 ASP A C 1
ATOM 797 O O . ASP A 1 100 ? 11.695 5.696 -22.679 1.00 95.12 100 ASP A O 1
ATOM 801 N N . GLY A 1 101 ? 13.628 5.168 -21.684 1.00 95.25 101 GLY A N 1
ATOM 802 C CA . GLY A 1 101 ? 14.267 6.473 -21.860 1.00 95.25 101 GLY A CA 1
ATOM 803 C C . GLY A 1 101 ? 14.030 7.484 -20.738 1.00 95.25 101 GLY A C 1
ATOM 804 O O . GLY A 1 101 ? 14.396 8.644 -20.906 1.00 95.25 101 GLY A O 1
ATOM 805 N N . LEU A 1 102 ? 13.462 7.077 -19.601 1.00 96.25 102 LEU A N 1
ATOM 806 C CA . LEU A 1 102 ? 13.161 7.977 -18.487 1.00 96.25 102 LEU A CA 1
ATOM 807 C C . LEU A 1 102 ? 14.332 8.118 -17.512 1.00 96.25 102 LEU A C 1
ATOM 809 O O . LEU A 1 102 ? 15.068 7.172 -17.219 1.00 96.25 102 LEU A O 1
ATOM 813 N N . THR A 1 103 ? 14.468 9.308 -16.941 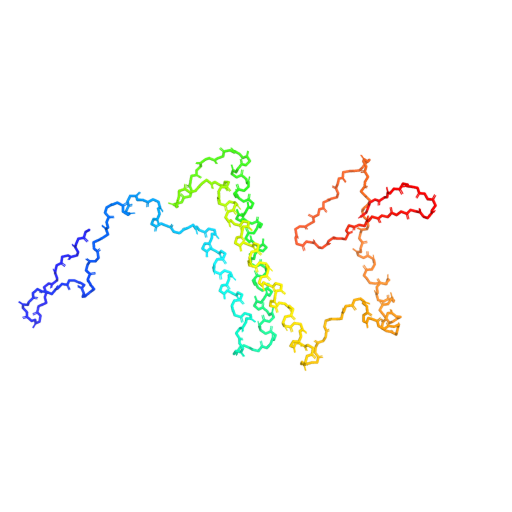1.00 96.50 103 THR A N 1
ATOM 814 C CA . THR A 1 103 ? 15.357 9.566 -15.806 1.00 96.50 103 THR A CA 1
ATOM 815 C C . THR A 1 103 ? 14.795 8.964 -14.509 1.00 96.50 103 THR A C 1
ATOM 817 O O . THR A 1 103 ? 13.594 8.703 -14.402 1.00 96.50 103 THR A O 1
ATOM 820 N N . PRO A 1 104 ? 15.619 8.773 -13.460 1.00 96.75 104 PRO A N 1
ATOM 821 C CA . PRO A 1 104 ? 15.117 8.338 -12.155 1.00 96.75 104 PRO A CA 1
ATOM 822 C C . PRO A 1 104 ? 14.053 9.270 -11.554 1.00 96.75 104 PRO A C 1
ATOM 824 O O . PRO A 1 104 ? 13.147 8.796 -10.877 1.00 96.75 104 PRO A O 1
ATOM 827 N N . ALA A 1 105 ? 14.144 10.582 -11.804 1.00 96.62 105 ALA A N 1
ATOM 828 C CA . ALA A 1 105 ? 13.157 11.552 -11.327 1.00 96.62 105 ALA A CA 1
ATOM 829 C C . ALA A 1 105 ? 11.798 11.361 -12.018 1.00 96.62 105 ALA A C 1
ATOM 831 O O . ALA A 1 105 ? 10.786 11.228 -11.341 1.00 96.62 105 ALA A O 1
ATOM 832 N N . GLU A 1 106 ? 11.791 11.246 -13.347 1.00 97.00 106 GLU A N 1
ATOM 833 C CA . GLU A 1 106 ? 10.560 11.024 -14.118 1.00 97.00 106 GLU A CA 1
ATOM 834 C C . GLU A 1 106 ? 9.900 9.685 -13.765 1.00 97.00 106 GLU A C 1
ATOM 836 O O . GLU A 1 106 ? 8.679 9.607 -13.653 1.00 97.00 106 GLU A O 1
ATOM 841 N N . GLN A 1 107 ? 10.696 8.636 -13.521 1.00 97.62 107 GLN A N 1
ATOM 842 C CA . GLN A 1 107 ? 10.169 7.358 -13.034 1.00 97.62 107 GLN A CA 1
ATOM 843 C C . GLN A 1 107 ? 9.508 7.503 -11.660 1.00 97.62 107 GLN A C 1
ATOM 845 O O . GLN A 1 107 ? 8.422 6.972 -11.452 1.00 97.62 107 GLN A O 1
ATOM 850 N N . LEU A 1 108 ? 10.125 8.237 -10.725 1.00 97.94 108 LEU A N 1
ATOM 851 C CA . LEU A 1 108 ? 9.533 8.498 -9.409 1.00 97.94 108 LEU A CA 1
ATOM 852 C C . LEU A 1 108 ? 8.217 9.279 -9.514 1.00 97.94 108 LEU A C 1
ATOM 854 O O . LEU A 1 108 ? 7.279 8.969 -8.780 1.00 97.94 108 LEU A O 1
ATOM 858 N N . ASP A 1 109 ? 8.127 10.247 -10.425 1.00 98.12 109 ASP A N 1
ATOM 859 C CA . ASP A 1 109 ? 6.898 11.009 -10.656 1.00 98.12 109 ASP A CA 1
ATOM 860 C C . ASP A 1 109 ? 5.769 10.109 -11.176 1.00 98.12 109 ASP A C 1
ATOM 862 O O . ASP A 1 109 ? 4.665 10.132 -10.629 1.00 98.12 109 ASP A O 1
ATOM 866 N N . GLN A 1 110 ? 6.051 9.247 -12.161 1.00 98.25 110 GLN A N 1
ATOM 867 C CA . GLN A 1 110 ? 5.060 8.290 -12.669 1.00 98.25 110 GLN A CA 1
ATOM 868 C C . GLN A 1 110 ? 4.651 7.255 -11.611 1.00 98.25 110 GLN A C 1
ATOM 870 O O . GLN A 1 110 ? 3.466 6.946 -11.471 1.00 98.25 110 GLN A O 1
ATOM 875 N N . ILE A 1 111 ? 5.612 6.755 -10.826 1.00 98.44 111 ILE A N 1
ATOM 876 C CA . ILE A 1 111 ? 5.352 5.829 -9.718 1.00 98.44 111 ILE A CA 1
ATOM 877 C C . ILE A 1 111 ? 4.427 6.467 -8.684 1.00 98.44 111 ILE A C 1
ATOM 879 O O . ILE A 1 111 ? 3.495 5.809 -8.234 1.00 98.44 111 ILE A O 1
ATOM 883 N N . ASN A 1 112 ? 4.651 7.730 -8.306 1.00 98.25 112 ASN A N 1
ATOM 884 C CA . ASN A 1 112 ? 3.816 8.405 -7.309 1.00 98.25 112 ASN A CA 1
ATOM 885 C C . ASN A 1 112 ? 2.346 8.480 -7.745 1.00 98.25 112 ASN A C 1
ATOM 887 O O . ASN A 1 112 ? 1.459 8.274 -6.918 1.00 98.25 112 ASN A O 1
ATOM 891 N N . VAL A 1 113 ? 2.093 8.752 -9.029 1.00 98.44 113 VAL A N 1
ATOM 892 C CA . VAL A 1 113 ? 0.731 8.785 -9.583 1.00 98.44 113 VAL A CA 1
ATOM 893 C C . VAL A 1 113 ? 0.105 7.389 -9.536 1.00 98.44 113 VAL A C 1
ATOM 895 O O . VAL A 1 113 ? -0.910 7.199 -8.870 1.00 98.44 113 VAL A O 1
ATOM 898 N N . SER A 1 114 ? 0.749 6.398 -10.158 1.00 98.19 114 SER A N 1
ATOM 899 C CA . SER A 1 114 ? 0.191 5.044 -10.285 1.00 98.19 114 SER A CA 1
ATOM 900 C C . SER A 1 114 ? 0.048 4.327 -8.933 1.00 98.19 114 SER A C 1
ATOM 902 O O . SER A 1 114 ? -0.969 3.686 -8.667 1.00 98.19 114 SER A O 1
ATOM 904 N N . ALA A 1 115 ? 1.012 4.483 -8.019 1.00 98.25 115 ALA A N 1
ATOM 905 C CA . ALA A 1 115 ? 0.902 3.938 -6.667 1.00 98.25 115 ALA A CA 1
ATOM 906 C C . ALA A 1 115 ? -0.215 4.626 -5.865 1.00 98.25 115 ALA A C 1
ATOM 908 O O . ALA A 1 115 ? -0.923 3.961 -5.110 1.00 98.25 115 ALA A O 1
ATOM 909 N N . GLY A 1 116 ? -0.407 5.939 -6.042 1.00 98.44 116 GLY A N 1
ATOM 910 C CA . GLY A 1 116 ? -1.502 6.677 -5.414 1.00 98.44 116 GLY A CA 1
ATOM 911 C C . GLY A 1 116 ? -2.880 6.181 -5.862 1.00 98.44 116 GLY A C 1
ATOM 912 O O . GLY A 1 116 ? -3.766 5.990 -5.025 1.00 98.44 116 GLY A O 1
ATOM 913 N N . GLU A 1 117 ? -3.046 5.915 -7.158 1.00 98.38 117 GLU A N 1
ATOM 914 C CA . GLU A 1 117 ? -4.261 5.313 -7.726 1.00 98.38 117 GLU A CA 1
ATOM 915 C C . GLU A 1 117 ? -4.508 3.908 -7.157 1.00 98.38 117 GLU A C 1
ATOM 917 O O . GLU A 1 117 ? -5.602 3.624 -6.661 1.00 98.38 117 GLU A O 1
ATOM 922 N N . LEU A 1 118 ? -3.472 3.062 -7.116 1.00 98.38 118 LEU A N 1
ATOM 923 C CA . LEU A 1 118 ? -3.559 1.718 -6.543 1.00 98.38 118 LEU A CA 1
ATOM 924 C C . LEU A 1 118 ? -3.976 1.745 -5.062 1.00 98.38 118 LEU A C 1
ATOM 926 O O . LEU A 1 118 ? -4.864 0.996 -4.654 1.00 98.38 118 LEU A O 1
ATOM 930 N N . MET A 1 119 ? -3.387 2.632 -4.254 1.00 98.50 119 MET A N 1
ATOM 931 C CA . MET A 1 119 ? -3.745 2.796 -2.837 1.00 98.50 119 MET A CA 1
ATOM 932 C C . MET A 1 119 ? -5.192 3.276 -2.656 1.00 98.50 119 MET A C 1
ATOM 934 O O . MET A 1 119 ? -5.891 2.841 -1.733 1.00 98.50 119 MET A O 1
ATOM 938 N N . ALA A 1 120 ? -5.670 4.166 -3.532 1.00 98.50 120 ALA A N 1
ATOM 939 C CA . ALA 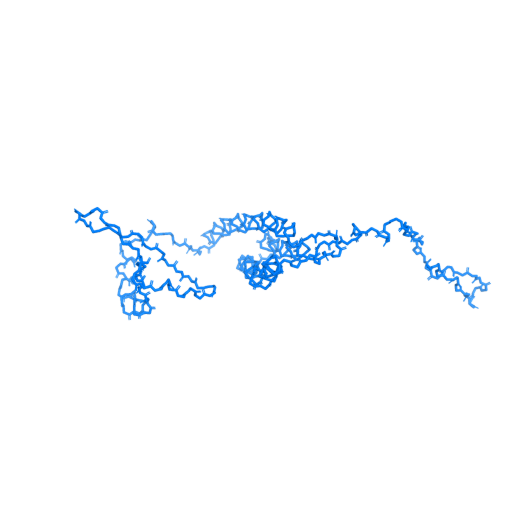A 1 120 ? -7.053 4.628 -3.505 1.00 98.50 120 ALA A CA 1
ATOM 940 C C . ALA A 1 120 ? -8.036 3.480 -3.795 1.00 98.50 120 ALA A C 1
ATOM 942 O O . ALA A 1 120 ? -9.037 3.333 -3.078 1.00 98.50 120 ALA A O 1
ATOM 943 N N . GLU A 1 121 ? -7.723 2.629 -4.776 1.00 98.31 121 GLU A N 1
ATOM 944 C CA . GLU A 1 121 ? -8.507 1.432 -5.079 1.00 98.31 121 GLU A CA 1
ATOM 945 C C . GLU A 1 121 ? -8.452 0.402 -3.945 1.00 98.31 121 GLU A C 1
ATOM 947 O O . GLU A 1 121 ? -9.503 -0.101 -3.539 1.00 98.31 121 GLU A O 1
ATOM 952 N N . GLN A 1 122 ? -7.285 0.152 -3.340 1.00 98.62 122 GLN A N 1
ATOM 953 C CA . GLN A 1 122 ? -7.162 -0.706 -2.152 1.00 98.62 122 GLN A CA 1
ATOM 954 C C . GLN A 1 122 ? -8.098 -0.240 -1.029 1.00 98.62 122 GLN A C 1
ATOM 956 O O . GLN A 1 122 ? -8.840 -1.039 -0.451 1.00 98.62 122 GLN A O 1
ATOM 961 N N . GLN A 1 123 ? -8.146 1.069 -0.763 1.00 98.50 123 GLN A N 1
ATOM 962 C CA . GLN A 1 123 ? -9.033 1.630 0.254 1.00 98.50 123 GLN A CA 1
ATOM 963 C C . GLN A 1 123 ? -10.518 1.503 -0.126 1.00 98.50 123 GLN A C 1
ATOM 965 O O . GLN A 1 123 ? -11.378 1.308 0.743 1.00 98.50 123 GLN A O 1
ATOM 970 N N . LEU A 1 124 ? -10.854 1.615 -1.414 1.00 98.38 124 LEU A N 1
ATOM 971 C CA . LEU A 1 124 ? -12.209 1.365 -1.897 1.00 98.38 124 LEU A CA 1
ATOM 972 C C . LEU A 1 124 ? -12.617 -0.093 -1.673 1.00 98.38 124 LEU A C 1
ATOM 974 O O . LEU A 1 124 ? -13.686 -0.326 -1.096 1.00 98.38 124 LEU A O 1
ATOM 978 N N . ARG A 1 125 ? -11.758 -1.050 -2.045 1.00 98.12 125 ARG A N 1
ATOM 979 C CA . ARG A 1 125 ? -12.000 -2.482 -1.821 1.00 98.12 125 ARG A CA 1
ATOM 980 C C . ARG A 1 125 ? -12.112 -2.812 -0.341 1.00 98.12 125 ARG A C 1
ATOM 982 O O . ARG A 1 125 ? -13.055 -3.495 0.047 1.00 98.12 125 ARG A O 1
ATOM 989 N N . TRP A 1 126 ? -11.246 -2.252 0.503 1.00 98.38 126 TRP A N 1
ATOM 990 C CA . TRP A 1 126 ? -11.326 -2.430 1.953 1.00 98.38 126 TRP A CA 1
ATOM 991 C C . TRP A 1 126 ? -12.695 -2.031 2.513 1.00 98.38 126 TRP A C 1
ATOM 993 O O . TRP A 1 126 ? -13.325 -2.795 3.244 1.00 98.38 126 TRP A O 1
ATOM 1003 N N . ARG A 1 127 ? -13.205 -0.850 2.138 1.00 97.94 127 ARG A N 1
ATOM 1004 C CA . ARG A 1 127 ? -14.519 -0.375 2.603 1.00 97.94 127 ARG A CA 1
ATOM 1005 C C . ARG A 1 127 ? -15.670 -1.273 2.150 1.00 97.94 127 ARG A C 1
ATOM 1007 O O . ARG A 1 127 ? -16.659 -1.373 2.873 1.00 97.94 127 ARG A O 1
ATOM 1014 N N . GLN A 1 128 ? -15.572 -1.879 0.968 1.00 97.69 128 GLN A N 1
ATOM 1015 C CA . GLN A 1 128 ? -16.566 -2.833 0.468 1.00 97.69 128 GLN A CA 1
ATOM 1016 C C . GLN A 1 128 ? -16.494 -4.146 1.251 1.00 97.69 128 GLN A C 1
ATOM 1018 O O . GLN A 1 128 ? -17.486 -4.544 1.858 1.00 97.69 128 GLN A O 1
ATOM 1023 N N . LEU A 1 129 ? -15.301 -4.738 1.350 1.00 97.94 129 LEU A N 1
ATOM 1024 C CA . LEU A 1 129 ? -15.069 -5.976 2.092 1.00 97.94 129 LEU A CA 1
ATOM 1025 C C . LEU A 1 129 ? -15.460 -5.845 3.567 1.00 97.94 129 LEU A C 1
ATOM 1027 O O . LEU A 1 129 ? -16.104 -6.741 4.098 1.00 97.94 129 LEU A O 1
ATOM 1031 N N . LYS A 1 130 ? -15.181 -4.710 4.225 1.00 97.44 130 LYS A N 1
ATOM 1032 C CA . LYS A 1 130 ? -15.614 -4.453 5.613 1.00 97.44 130 LYS A CA 1
ATOM 1033 C C . LYS A 1 130 ? -17.140 -4.552 5.774 1.00 97.44 130 LYS A C 1
ATOM 1035 O O . LYS A 1 130 ? -17.615 -5.066 6.787 1.00 97.44 130 LYS A O 1
ATOM 1040 N N . LYS A 1 131 ? -17.918 -4.093 4.785 1.00 96.94 131 LYS A N 1
ATOM 1041 C CA . LYS A 1 131 ? -19.387 -4.229 4.796 1.00 96.94 131 LYS A CA 1
ATOM 1042 C C . LYS A 1 131 ? -19.814 -5.680 4.587 1.00 96.94 131 LYS A C 1
ATOM 1044 O O . LYS A 1 131 ? -20.646 -6.167 5.342 1.00 96.94 131 LYS A O 1
ATOM 1049 N N . GLU A 1 132 ? -19.223 -6.363 3.610 1.00 97.19 132 GLU A N 1
ATOM 1050 C CA . GLU A 1 132 ? -19.516 -7.773 3.319 1.00 97.19 132 GLU A CA 1
ATOM 1051 C C . GLU A 1 132 ? -19.190 -8.682 4.516 1.00 97.19 132 GLU A C 1
ATOM 1053 O O . GLU A 1 132 ? -19.998 -9.532 4.885 1.00 97.19 132 GLU A O 1
ATOM 1058 N N . LEU A 1 133 ? -18.059 -8.439 5.187 1.00 98.00 133 LEU A N 1
ATOM 1059 C CA . LEU A 1 133 ? -17.670 -9.113 6.429 1.00 98.00 133 LEU A CA 1
ATOM 1060 C C . LEU A 1 133 ? -18.733 -8.921 7.507 1.00 98.00 133 LEU A C 1
ATOM 1062 O O . LEU A 1 133 ? -19.158 -9.896 8.122 1.00 98.00 133 LEU A O 1
ATOM 1066 N N . THR A 1 134 ? -19.226 -7.691 7.673 1.00 97.00 134 THR A N 1
ATOM 1067 C CA . THR A 1 134 ? -20.279 -7.393 8.655 1.00 97.00 134 THR A CA 1
ATOM 1068 C C . THR A 1 134 ? -21.550 -8.193 8.354 1.00 97.00 134 THR A C 1
ATOM 1070 O O . THR A 1 134 ? -22.142 -8.769 9.262 1.00 97.00 134 THR A O 1
ATOM 1073 N N . THR A 1 135 ? -21.954 -8.291 7.082 1.00 97.12 135 THR A N 1
ATOM 1074 C CA . THR A 1 135 ? -23.098 -9.123 6.661 1.00 97.12 135 THR A CA 1
ATOM 1075 C C . THR A 1 135 ? -22.869 -10.613 6.929 1.00 97.12 135 THR A C 1
ATOM 1077 O O . THR A 1 135 ? -23.812 -11.319 7.275 1.00 97.12 135 THR A O 1
ATOM 1080 N N . ALA A 1 136 ? -21.625 -11.083 6.833 1.00 97.12 136 ALA A N 1
ATOM 1081 C CA . ALA A 1 136 ? -21.230 -12.446 7.180 1.00 97.12 136 ALA A CA 1
ATOM 1082 C C . ALA A 1 136 ? -21.033 -12.678 8.697 1.00 97.12 136 ALA A C 1
ATOM 1084 O O . ALA A 1 136 ? -20.610 -13.761 9.095 1.00 97.12 136 ALA A O 1
ATOM 1085 N N . GLY A 1 137 ? -21.326 -11.687 9.550 1.00 97.19 137 GLY A N 1
ATOM 1086 C CA . GLY A 1 137 ? -21.190 -11.788 11.008 1.00 97.19 137 GLY A CA 1
ATOM 1087 C C . GLY A 1 137 ? -19.779 -11.523 11.548 1.00 97.19 137 GLY A C 1
ATOM 1088 O O . GLY A 1 137 ? -19.518 -11.789 12.718 1.00 97.19 137 GLY A O 1
ATOM 1089 N N . ILE A 1 138 ? -18.871 -10.995 10.723 1.00 97.38 138 ILE A N 1
ATOM 1090 C CA . ILE A 1 138 ? -17.506 -10.611 11.104 1.00 97.38 138 ILE A CA 1
ATOM 1091 C C . ILE A 1 138 ? -17.419 -9.081 11.127 1.00 97.38 138 ILE A C 1
ATOM 1093 O O . ILE A 1 138 ? -17.408 -8.435 10.081 1.00 97.38 138 ILE A O 1
ATOM 1097 N N . GLU A 1 139 ? -17.327 -8.475 12.310 1.00 94.25 139 GLU A N 1
ATOM 1098 C CA . GLU A 1 139 ? -17.252 -7.015 12.436 1.00 94.25 139 GLU A CA 1
ATOM 1099 C C . GLU A 1 139 ? -15.844 -6.529 12.793 1.00 94.25 139 GLU A C 1
ATOM 1101 O O . GLU A 1 139 ? -15.213 -6.995 13.739 1.00 94.25 139 GLU A O 1
ATOM 1106 N N . VAL A 1 140 ? -15.374 -5.520 12.054 1.00 93.62 140 VAL A N 1
ATOM 1107 C CA . VAL A 1 140 ? -14.193 -4.731 12.422 1.00 93.62 140 VAL A CA 1
ATOM 1108 C C . VAL A 1 140 ? -14.673 -3.472 13.137 1.00 93.62 140 VAL A C 1
ATOM 1110 O O . VAL A 1 140 ? -15.141 -2.522 12.500 1.00 93.62 140 VAL A O 1
ATOM 1113 N N . VAL A 1 141 ? -14.598 -3.504 14.467 1.00 91.88 141 VAL A N 1
ATOM 1114 C CA . VAL A 1 141 ? -15.204 -2.513 15.366 1.00 91.88 141 VAL A CA 1
ATOM 1115 C C . VAL A 1 141 ? -14.360 -1.237 15.425 1.00 91.88 141 VAL A C 1
ATOM 1117 O O . VAL A 1 141 ? -13.175 -1.269 15.750 1.00 91.88 141 VAL A O 1
ATOM 1120 N N . ASP A 1 142 ? -14.982 -0.094 15.137 1.00 89.50 142 ASP A N 1
ATOM 1121 C CA . ASP A 1 142 ? -14.362 1.224 15.307 1.00 89.50 142 ASP A CA 1
ATOM 1122 C C . ASP A 1 142 ? -14.490 1.710 16.761 1.00 89.50 142 ASP A C 1
ATOM 1124 O O . ASP A 1 142 ? -15.428 1.348 17.472 1.00 89.50 142 ASP A O 1
ATOM 1128 N N . ARG A 1 143 ? -13.591 2.605 17.201 1.00 88.00 143 ARG A N 1
ATOM 1129 C CA . ARG A 1 143 ? -13.551 3.132 18.583 1.00 88.00 143 ARG A CA 1
ATOM 1130 C C . ARG A 1 143 ? -14.913 3.606 19.104 1.00 88.00 143 ARG A C 1
ATOM 1132 O O . ARG A 1 143 ? -15.196 3.442 20.286 1.00 88.00 143 ARG A O 1
ATOM 1139 N N . GLN A 1 144 ? -15.732 4.228 18.256 1.00 90.12 144 GLN A N 1
ATOM 1140 C CA . GLN A 1 144 ? -17.036 4.776 18.645 1.00 90.12 144 GLN A CA 1
ATOM 1141 C C . GLN A 1 144 ? -18.085 3.696 18.950 1.00 90.12 144 GLN A C 1
ATOM 1143 O O . GLN A 1 144 ? -19.083 4.003 19.594 1.00 90.12 144 GLN A O 1
ATOM 1148 N N . LYS A 1 145 ? -17.878 2.460 18.485 1.00 89.88 145 LYS A N 1
ATOM 1149 C CA . LYS A 1 145 ? -18.799 1.335 18.676 1.00 89.88 145 LYS A CA 1
ATOM 1150 C C . LYS A 1 145 ? -18.449 0.454 19.876 1.00 89.88 145 LYS A C 1
ATOM 1152 O O . LYS A 1 145 ? -19.243 -0.408 20.226 1.00 89.88 145 LYS A O 1
ATOM 1157 N N . ILE A 1 146 ? -17.294 0.676 20.506 1.00 92.12 146 ILE A N 1
ATOM 1158 C CA . ILE A 1 146 ? -16.869 -0.086 21.684 1.00 92.12 146 ILE A CA 1
ATOM 1159 C C . ILE A 1 146 ? -17.793 0.259 22.857 1.00 92.12 146 ILE A C 1
ATOM 1161 O O . ILE A 1 146 ? -17.863 1.411 23.299 1.00 92.12 146 ILE A O 1
ATOM 1165 N N . THR A 1 147 ? -18.494 -0.743 23.376 1.00 94.06 147 THR A N 1
ATOM 1166 C CA . THR A 1 147 ? -19.373 -0.598 24.538 1.00 94.06 147 THR A CA 1
ATOM 1167 C C . THR A 1 147 ? -18.568 -0.438 25.827 1.00 94.06 147 THR A C 1
ATOM 1169 O O . THR A 1 147 ? -17.399 -0.819 25.920 1.00 94.06 147 THR A O 1
ATOM 1172 N N . LYS A 1 148 ? -19.209 0.095 26.875 1.00 94.62 148 LYS A N 1
ATOM 1173 C CA . LYS A 1 148 ? -18.584 0.185 28.202 1.00 94.62 148 LYS A CA 1
ATOM 1174 C C . LYS A 1 148 ? -18.135 -1.193 28.701 1.00 94.62 148 LYS A C 1
ATOM 1176 O O . LYS A 1 148 ? -17.012 -1.327 29.160 1.00 94.62 148 LYS A O 1
ATOM 1181 N N . THR A 1 149 ? -18.977 -2.212 28.550 1.00 95.94 149 THR A N 1
ATOM 1182 C CA . THR A 1 149 ? -18.674 -3.581 28.987 1.00 95.94 149 THR A CA 1
ATOM 1183 C C . THR A 1 149 ? -17.468 -4.172 28.260 1.00 95.94 149 THR A C 1
ATOM 1185 O O . THR A 1 149 ? -16.612 -4.783 28.894 1.00 95.94 149 THR A O 1
ATOM 1188 N N . GLU A 1 150 ? -17.359 -3.977 26.944 1.00 94.12 150 GLU A N 1
ATOM 1189 C CA . GLU A 1 150 ? -16.185 -4.427 26.185 1.00 94.12 150 GLU A CA 1
ATOM 1190 C C . GLU A 1 150 ? -14.925 -3.682 26.608 1.00 94.12 150 GLU A C 1
ATOM 1192 O O . GLU A 1 150 ? -13.878 -4.304 26.767 1.00 94.12 150 GLU A O 1
ATOM 1197 N N . LYS A 1 151 ? -15.024 -2.369 26.835 1.00 94.12 151 LYS A N 1
ATOM 1198 C CA . LYS A 1 151 ? -13.900 -1.575 27.324 1.00 94.12 151 LYS A CA 1
ATOM 1199 C C . LYS A 1 151 ? -13.430 -2.056 28.699 1.00 94.12 151 LYS A C 1
ATOM 1201 O O . LYS A 1 151 ? -12.242 -2.316 28.857 1.00 94.12 151 LYS A O 1
ATOM 1206 N N . ASP A 1 152 ? -14.351 -2.216 29.648 1.00 95.88 152 ASP A N 1
ATOM 1207 C CA . ASP A 1 152 ? -14.052 -2.678 31.008 1.00 95.88 152 ASP A CA 1
ATOM 1208 C C . ASP A 1 152 ? -13.412 -4.085 30.982 1.00 95.88 152 ASP A C 1
ATOM 1210 O O . ASP A 1 152 ? -12.546 -4.395 31.798 1.00 95.88 152 ASP A O 1
ATOM 1214 N N . ARG A 1 153 ? -13.781 -4.925 30.001 1.00 95.12 153 ARG A N 1
ATOM 1215 C CA . ARG A 1 153 ? -13.167 -6.243 29.766 1.00 95.12 153 ARG A CA 1
ATOM 1216 C C . ARG A 1 153 ? -11.757 -6.158 29.169 1.00 95.12 153 ARG A C 1
ATOM 1218 O O . ARG A 1 153 ? -10.908 -6.964 29.534 1.00 95.12 153 ARG A O 1
ATOM 1225 N N . LEU A 1 154 ? -11.520 -5.234 28.236 1.00 93.94 154 LEU A N 1
ATOM 1226 C CA . LEU A 1 154 ? -10.244 -5.089 27.521 1.00 93.94 154 LEU A CA 1
ATOM 1227 C C . LEU A 1 154 ? -9.189 -4.314 28.322 1.00 93.94 154 LEU A C 1
ATOM 1229 O O . LEU A 1 154 ? -7.996 -4.470 28.079 1.00 93.94 154 LEU A O 1
ATOM 1233 N N . GLU A 1 155 ? -9.599 -3.474 29.272 1.00 95.31 155 GLU A N 1
ATOM 1234 C CA . GLU A 1 155 ? -8.688 -2.616 30.036 1.00 95.31 155 GLU A CA 1
ATOM 1235 C C . GLU A 1 155 ? -7.634 -3.399 30.846 1.00 95.31 155 GLU A C 1
ATOM 1237 O O . GLU A 1 155 ? -6.452 -3.065 30.730 1.00 95.31 155 GLU A O 1
ATOM 1242 N N . PRO A 1 156 ? -7.973 -4.480 31.580 1.00 95.94 156 PRO A N 1
ATOM 1243 C CA . PRO A 1 156 ? -6.967 -5.302 32.251 1.00 95.94 156 PRO A CA 1
ATOM 1244 C C . PRO A 1 156 ? -5.987 -5.970 31.281 1.00 95.94 156 PRO A C 1
ATOM 1246 O O . PRO A 1 156 ? -4.801 -6.063 31.579 1.00 95.94 156 PRO A O 1
ATOM 1249 N N . GLU A 1 157 ? -6.458 -6.433 30.121 1.00 94.44 157 GLU A N 1
ATOM 1250 C CA . GLU A 1 157 ? -5.604 -7.036 29.089 1.00 94.44 157 GLU A CA 1
ATOM 1251 C C . GLU A 1 157 ? -4.630 -6.001 28.514 1.00 94.44 157 GLU A C 1
ATOM 1253 O O . GLU A 1 157 ? -3.426 -6.251 28.433 1.00 94.44 157 GLU A O 1
ATOM 1258 N N . PHE A 1 158 ? -5.127 -4.798 28.217 1.00 94.44 158 PHE A N 1
ATOM 1259 C CA . PHE A 1 158 ? -4.291 -3.688 27.787 1.00 94.44 158 PHE A CA 1
ATOM 1260 C C . PHE A 1 158 ? -3.222 -3.348 28.831 1.00 94.44 158 PHE A C 1
ATOM 1262 O O . PHE A 1 158 ? -2.045 -3.303 28.489 1.00 94.44 158 PHE A O 1
ATOM 1269 N N . LEU A 1 159 ? -3.600 -3.143 30.096 1.00 94.88 159 LEU A N 1
ATOM 1270 C CA . LEU A 1 159 ? -2.663 -2.732 31.146 1.00 94.88 159 LEU A CA 1
ATOM 1271 C C . LEU A 1 159 ? -1.632 -3.817 31.484 1.00 94.88 159 LEU A C 1
ATOM 1273 O O . LEU A 1 159 ? -0.465 -3.496 31.697 1.00 94.88 159 LEU A O 1
ATOM 1277 N N . ASN A 1 160 ? -2.044 -5.086 31.514 1.00 94.25 160 ASN A N 1
ATOM 1278 C CA . ASN A 1 160 ? -1.183 -6.181 31.963 1.00 94.25 160 ASN A CA 1
ATOM 1279 C C . ASN A 1 160 ? -0.323 -6.789 30.846 1.00 94.25 160 ASN A C 1
ATOM 1281 O O . ASN A 1 160 ? 0.698 -7.397 31.155 1.00 94.25 160 ASN A O 1
ATOM 1285 N N . GLN A 1 161 ? -0.726 -6.673 29.574 1.00 92.69 161 GLN A N 1
ATOM 1286 C CA . GLN A 1 161 ? -0.042 -7.343 28.457 1.00 92.69 161 GLN A CA 1
ATOM 1287 C C . GLN A 1 161 ? 0.454 -6.365 27.390 1.00 92.69 161 GLN A C 1
ATOM 1289 O O . GLN A 1 161 ? 1.614 -6.431 26.989 1.00 92.69 161 GLN A O 1
ATOM 1294 N N . LEU A 1 162 ? -0.399 -5.442 26.934 1.00 91.31 162 LEU A N 1
ATOM 1295 C CA . LEU A 1 162 ? -0.062 -4.563 25.808 1.00 91.31 162 LEU A CA 1
ATOM 1296 C C . LEU A 1 162 ? 0.758 -3.345 26.241 1.00 91.31 162 LEU A C 1
ATOM 1298 O O . LEU A 1 162 ? 1.710 -2.970 25.567 1.00 91.31 162 LEU A O 1
ATOM 1302 N N . PHE A 1 163 ? 0.429 -2.729 27.375 1.00 90.94 163 PHE A N 1
ATOM 1303 C CA . PHE A 1 163 ? 1.089 -1.511 27.837 1.00 90.94 163 PHE A CA 1
ATOM 1304 C C . PHE A 1 163 ? 2.576 -1.735 28.131 1.00 90.94 163 PHE A C 1
ATOM 1306 O O . PHE A 1 163 ? 3.392 -0.871 27.827 1.00 90.94 163 PHE A O 1
ATOM 1313 N N . ALA A 1 164 ? 2.940 -2.912 28.648 1.00 89.25 164 ALA A N 1
ATOM 1314 C CA . ALA A 1 164 ? 4.321 -3.259 28.978 1.00 89.25 164 ALA A CA 1
ATOM 1315 C C . ALA A 1 164 ? 5.257 -3.320 27.755 1.00 89.25 164 ALA A C 1
ATOM 1317 O O . ALA A 1 164 ? 6.468 -3.181 27.916 1.00 89.25 164 ALA A O 1
ATOM 1318 N N . VAL A 1 165 ? 4.714 -3.521 26.548 1.00 89.12 165 VAL A N 1
ATOM 1319 C CA . VAL A 1 165 ? 5.497 -3.553 25.300 1.00 89.12 165 VAL A CA 1
ATOM 1320 C C . VAL A 1 165 ? 5.455 -2.230 24.531 1.00 89.12 165 VAL A C 1
ATOM 1322 O O . VAL A 1 165 ? 6.193 -2.060 23.561 1.00 89.12 165 VAL A O 1
ATOM 1325 N N . LEU A 1 166 ? 4.625 -1.269 24.954 1.00 89.31 166 LEU A N 1
ATOM 1326 C CA . LEU A 1 166 ? 4.644 0.079 24.394 1.00 89.31 166 LEU A CA 1
ATOM 1327 C C . LEU A 1 166 ? 5.860 0.830 24.938 1.00 89.31 166 LEU A C 1
ATOM 1329 O O . LEU A 1 166 ? 6.071 0.896 26.145 1.00 89.31 166 LEU A O 1
ATOM 1333 N N . THR A 1 167 ? 6.640 1.431 24.040 1.00 86.94 167 THR A N 1
ATOM 1334 C CA . THR A 1 167 ? 7.794 2.265 24.399 1.00 86.94 167 THR A CA 1
ATOM 1335 C C . THR A 1 167 ? 7.473 3.721 24.061 1.00 86.94 167 THR A C 1
ATOM 1337 O O . THR A 1 167 ? 7.601 4.106 22.900 1.00 86.94 167 THR A O 1
ATOM 1340 N N . PRO A 1 168 ? 7.019 4.546 25.023 1.00 87.25 168 PRO A N 1
ATOM 1341 C CA . PRO A 1 168 ? 6.821 5.972 24.788 1.00 87.25 168 PRO A CA 1
ATOM 1342 C C . PRO A 1 168 ? 8.172 6.655 24.559 1.00 87.25 168 PRO A C 1
ATOM 1344 O O . PRO A 1 168 ? 9.076 6.520 25.385 1.00 87.25 168 PRO A O 1
ATOM 1347 N N . LEU A 1 169 ? 8.305 7.405 23.467 1.00 88.25 169 LEU A N 1
ATOM 1348 C CA . LEU A 1 169 ? 9.546 8.092 23.107 1.00 88.25 169 LEU A CA 1
ATOM 1349 C C . LEU A 1 169 ? 9.275 9.589 22.994 1.00 88.25 169 LEU A C 1
ATOM 1351 O O . LEU A 1 169 ? 8.563 10.028 22.103 1.00 88.25 169 LEU A O 1
ATOM 1355 N N . ALA A 1 170 ? 9.836 10.385 23.903 1.00 87.50 170 ALA A N 1
ATOM 1356 C CA . ALA A 1 170 ? 9.692 11.835 23.836 1.00 87.50 170 ALA A CA 1
ATOM 1357 C C . ALA A 1 170 ? 10.467 12.405 22.637 1.00 87.50 170 ALA A C 1
ATOM 1359 O O . ALA A 1 170 ? 11.617 12.039 22.399 1.00 87.50 170 ALA A O 1
ATOM 1360 N N . ILE A 1 171 ? 9.842 13.331 21.909 1.00 87.94 171 ILE A N 1
ATOM 1361 C CA . ILE A 1 171 ? 10.459 14.057 20.798 1.00 87.94 171 ILE A CA 1
ATOM 1362 C C . ILE A 1 171 ? 10.712 15.491 21.261 1.00 87.94 171 ILE A C 1
ATOM 1364 O O . ILE A 1 171 ? 9.795 16.315 21.350 1.00 87.94 171 ILE A O 1
ATOM 1368 N N . ASP A 1 172 ? 11.972 15.792 21.561 1.00 83.81 172 ASP A N 1
ATOM 1369 C CA . ASP A 1 172 ? 12.425 17.115 21.977 1.00 83.81 172 ASP A CA 1
ATOM 1370 C C . ASP A 1 172 ? 13.805 17.450 21.374 1.00 83.81 172 ASP A C 1
ATOM 1372 O O . ASP A 1 172 ? 14.501 16.558 20.895 1.00 83.81 172 ASP A O 1
ATOM 1376 N N . PRO A 1 173 ? 14.222 18.732 21.367 1.00 82.69 173 PRO A N 1
ATOM 1377 C CA . PRO A 1 173 ? 15.512 19.126 20.796 1.00 82.69 173 PRO A CA 1
ATOM 1378 C C . PRO A 1 173 ? 16.748 18.577 21.525 1.00 82.69 173 PRO A C 1
ATOM 1380 O O . PRO A 1 173 ? 17.852 18.715 21.004 1.00 82.69 173 PRO A O 1
ATOM 1383 N N . ALA A 1 174 ? 16.597 18.037 22.739 1.00 85.38 174 ALA A N 1
ATOM 1384 C CA . ALA A 1 174 ? 17.702 17.532 23.549 1.00 85.38 174 ALA A CA 1
ATOM 1385 C C . ALA A 1 174 ? 18.045 16.064 23.239 1.00 85.38 174 ALA A C 1
ATOM 1387 O O . ALA A 1 174 ? 19.106 15.598 23.655 1.00 85.38 174 ALA A O 1
ATOM 1388 N N . HIS A 1 175 ? 17.200 15.354 22.483 1.00 79.62 175 HIS A N 1
ATOM 1389 C CA . HIS A 1 175 ? 17.403 13.955 22.109 1.00 79.62 175 HIS A CA 1
ATOM 1390 C C . HIS A 1 175 ? 17.331 13.759 20.584 1.00 79.62 175 HIS A C 1
ATOM 1392 O O . HIS A 1 175 ? 16.593 14.467 19.896 1.00 79.62 175 HIS A O 1
ATOM 1398 N N . PRO A 1 176 ? 18.090 12.802 20.016 1.00 83.81 176 PRO A N 1
ATOM 1399 C CA . PRO A 1 176 ? 17.952 12.454 18.608 1.00 83.81 176 PRO A CA 1
ATOM 1400 C C . PRO A 1 176 ? 16.551 11.905 18.324 1.00 83.81 176 PRO A C 1
ATOM 1402 O O . PRO A 1 176 ? 15.950 11.234 19.165 1.00 83.81 176 PRO A O 1
ATOM 1405 N N . PHE A 1 177 ? 16.047 12.165 17.117 1.00 87.56 177 PHE A N 1
ATOM 1406 C CA . PHE A 1 177 ? 14.766 11.617 16.679 1.00 87.56 177 PHE A CA 1
ATOM 1407 C C . PHE A 1 177 ? 14.792 10.079 16.764 1.00 87.56 177 PHE A C 1
ATOM 1409 O O . PHE A 1 177 ? 15.788 9.475 16.346 1.00 87.56 177 PHE A O 1
ATOM 1416 N N . PRO A 1 178 ? 13.740 9.437 17.308 1.00 86.50 178 PRO A N 1
ATOM 1417 C CA . PRO A 1 178 ? 13.750 8.001 17.537 1.00 86.50 178 PRO A CA 1
ATOM 1418 C C . PRO A 1 178 ? 13.851 7.214 16.229 1.00 86.50 178 PRO A C 1
ATOM 1420 O O . PRO A 1 178 ? 13.332 7.619 15.187 1.00 86.50 178 PRO A O 1
ATOM 1423 N N . PHE A 1 179 ? 14.502 6.052 16.293 1.00 85.88 179 PHE A N 1
ATOM 1424 C CA . PHE A 1 179 ? 14.496 5.109 15.181 1.00 85.88 179 PHE A CA 1
ATOM 1425 C C . PHE A 1 179 ? 13.084 4.547 14.992 1.00 85.88 179 PHE A C 1
ATOM 1427 O O . PHE A 1 179 ? 12.508 3.985 15.923 1.00 85.88 179 PHE A O 1
ATOM 1434 N N . LEU A 1 180 ? 12.548 4.677 13.778 1.00 86.56 180 LEU A N 1
ATOM 1435 C CA . LEU A 1 180 ? 11.269 4.089 13.396 1.00 86.56 180 LEU A CA 1
ATOM 1436 C C . LEU A 1 180 ? 11.539 2.821 12.575 1.00 86.56 180 LEU A C 1
ATOM 1438 O O . LEU A 1 180 ? 12.117 2.928 11.489 1.00 86.56 180 LEU A O 1
ATOM 1442 N N . PRO A 1 181 ? 11.171 1.626 13.072 1.00 85.31 181 PRO A N 1
ATOM 1443 C CA . PRO A 1 181 ? 11.380 0.396 12.324 1.00 85.31 181 PRO A CA 1
ATOM 1444 C C . PRO A 1 181 ? 10.514 0.366 11.058 1.00 85.31 181 PRO A C 1
ATOM 1446 O O . PRO A 1 181 ? 9.367 0.815 11.063 1.00 85.31 181 PRO A O 1
ATOM 1449 N N . ASN A 1 182 ? 11.051 -0.213 9.980 1.00 85.44 182 ASN A N 1
ATOM 1450 C CA . ASN A 1 182 ? 10.289 -0.451 8.751 1.00 85.44 182 ASN A CA 1
ATOM 1451 C C . ASN A 1 182 ? 9.065 -1.321 9.047 1.00 85.44 182 ASN A C 1
ATOM 1453 O O . ASN A 1 182 ? 9.167 -2.283 9.809 1.00 85.44 182 ASN A O 1
ATOM 1457 N N . LEU A 1 183 ? 7.927 -0.980 8.435 1.00 88.31 183 LEU A N 1
ATOM 1458 C CA . LEU A 1 183 ? 6.622 -1.628 8.651 1.00 88.31 183 LEU A CA 1
ATOM 1459 C C . LEU A 1 183 ? 6.126 -1.583 10.110 1.00 88.31 183 LEU A C 1
ATOM 1461 O O . LEU A 1 183 ? 5.096 -2.167 10.441 1.00 88.31 183 LEU A O 1
ATOM 1465 N N . GLY A 1 184 ? 6.839 -0.882 10.994 1.00 87.06 184 GLY A N 1
ATOM 1466 C CA . GLY A 1 184 ? 6.419 -0.658 12.362 1.00 87.06 184 GLY A CA 1
ATOM 1467 C C . GLY A 1 184 ? 5.309 0.379 12.424 1.00 87.06 184 GLY A C 1
ATOM 1468 O O . GLY A 1 184 ? 5.380 1.434 11.795 1.00 87.06 184 GLY A O 1
ATOM 1469 N N . PHE A 1 185 ? 4.297 0.109 13.242 1.00 88.69 185 PHE A N 1
ATOM 1470 C CA . PHE A 1 185 ? 3.293 1.108 13.577 1.00 88.69 185 PHE A CA 1
ATOM 1471 C C . PHE A 1 185 ? 3.806 1.992 14.711 1.00 88.69 185 PHE A C 1
ATOM 1473 O O . PHE A 1 185 ? 4.322 1.509 15.717 1.00 88.69 185 PHE A O 1
ATOM 1480 N N . SER A 1 186 ? 3.661 3.304 14.557 1.00 90.19 186 SER A N 1
ATOM 1481 C CA . SER A 1 186 ? 3.985 4.287 15.590 1.00 90.19 186 SER A CA 1
ATOM 1482 C C . SER A 1 186 ? 2.850 5.295 15.704 1.00 90.19 186 SER A C 1
ATOM 1484 O O . SER A 1 186 ? 2.251 5.690 14.703 1.00 90.19 186 SER A O 1
ATOM 1486 N N . LEU A 1 187 ? 2.540 5.701 16.932 1.00 90.38 187 LEU A N 1
ATOM 1487 C CA . LEU A 1 187 ? 1.523 6.706 17.221 1.00 90.38 187 LEU A CA 1
ATOM 1488 C C . LEU A 1 187 ? 2.221 7.998 17.627 1.00 90.38 187 LEU A C 1
ATOM 1490 O O . LEU A 1 187 ? 2.725 8.087 18.738 1.00 90.38 187 LEU A O 1
ATOM 1494 N N . ALA A 1 188 ? 2.214 8.993 16.741 1.00 91.69 188 ALA A N 1
ATOM 1495 C CA . ALA A 1 188 ? 2.688 10.331 17.076 1.00 91.69 188 ALA A CA 1
ATOM 1496 C C . ALA A 1 188 ? 1.617 11.085 17.881 1.00 91.69 188 ALA A C 1
ATOM 1498 O O . ALA A 1 188 ? 0.490 11.295 17.418 1.00 91.69 188 ALA A O 1
ATOM 1499 N N . LEU A 1 189 ? 1.973 11.513 19.087 1.00 90.94 189 LEU A N 1
ATOM 1500 C CA . LEU A 1 189 ? 1.108 12.190 20.039 1.00 90.94 189 LEU A CA 1
ATOM 1501 C C . LEU A 1 189 ? 1.538 13.644 20.215 1.00 90.94 189 LEU A C 1
ATOM 1503 O O . LEU A 1 189 ? 2.663 13.956 20.595 1.00 90.94 189 LEU A O 1
ATOM 1507 N N . LYS A 1 190 ? 0.588 14.560 20.015 1.00 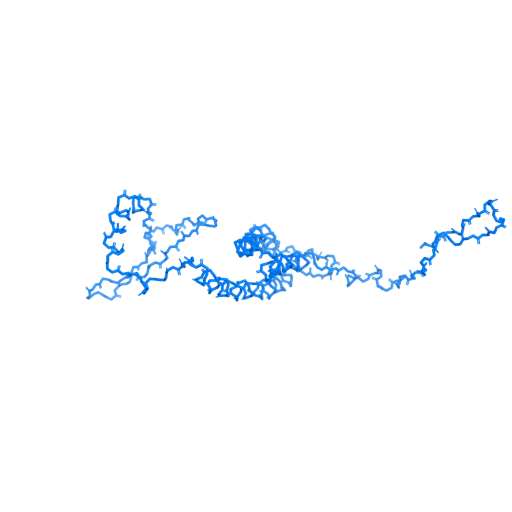91.75 190 LYS A N 1
ATOM 1508 C CA . LYS A 1 190 ? 0.732 15.968 20.393 1.00 91.75 190 LYS A CA 1
ATOM 1509 C C . LYS A 1 190 ? 0.062 16.190 21.743 1.00 91.75 190 LYS A C 1
ATOM 1511 O O . LYS A 1 190 ? -1.164 16.195 21.846 1.00 91.75 190 LYS A O 1
ATOM 1516 N N . LEU A 1 191 ? 0.869 16.385 22.775 1.00 90.44 191 LEU A N 1
ATOM 1517 C CA . LEU A 1 191 ? 0.432 16.496 24.159 1.00 90.44 191 LEU A CA 1
ATOM 1518 C C . LEU A 1 191 ? 0.482 17.954 24.623 1.00 90.44 191 LEU A C 1
ATOM 1520 O O . LEU A 1 191 ? 1.405 18.707 24.310 1.00 90.44 191 LEU A O 1
ATOM 1524 N N . L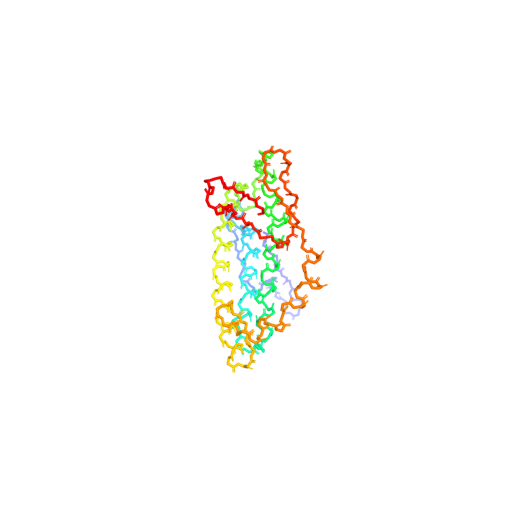YS A 1 192 ? -0.512 18.361 25.412 1.00 92.44 192 LYS A N 1
ATOM 1525 C CA . LYS A 1 192 ? -0.560 19.677 26.053 1.00 92.44 192 LYS A CA 1
ATOM 1526 C C . LYS A 1 192 ? -0.987 19.499 27.498 1.00 92.44 192 LYS A C 1
ATOM 1528 O O . LYS A 1 192 ? -2.032 18.907 27.769 1.00 92.44 192 LYS A O 1
ATOM 1533 N N . ARG A 1 193 ? -0.198 20.029 28.430 1.00 89.50 193 ARG A N 1
ATOM 1534 C CA . ARG A 1 193 ? -0.584 20.022 29.839 1.00 89.50 193 ARG A CA 1
ATOM 1535 C C . ARG A 1 193 ? -1.696 21.045 30.068 1.00 89.50 193 ARG A C 1
ATOM 1537 O O . ARG A 1 193 ? -1.661 22.155 29.537 1.00 89.50 193 ARG A O 1
ATOM 1544 N N . LYS A 1 194 ? -2.712 20.668 30.847 1.00 89.38 194 LYS A N 1
ATOM 1545 C CA . LYS A 1 194 ? -3.850 21.544 31.157 1.00 89.38 194 LYS A CA 1
ATOM 1546 C C . LYS A 1 194 ? -3.347 22.820 31.847 1.00 89.38 194 LYS A C 1
ATOM 1548 O O . LYS A 1 194 ? -2.677 22.730 32.867 1.00 89.38 194 LYS A O 1
ATOM 1553 N N . GLY A 1 195 ? -3.675 23.985 31.287 1.00 87.12 195 GLY A N 1
ATOM 1554 C CA . GLY A 1 195 ? -3.255 25.295 31.805 1.00 87.12 195 GLY A CA 1
ATOM 1555 C C . GLY A 1 195 ? -1.920 25.825 31.264 1.00 87.12 195 GLY A C 1
ATOM 1556 O O . GLY A 1 195 ? -1.630 26.999 31.457 1.00 87.12 195 GLY A O 1
ATOM 1557 N N . GLU A 1 196 ? -1.140 25.021 30.535 1.00 88.31 196 GLU A N 1
ATOM 1558 C CA . GLU A 1 196 ? 0.119 25.460 29.919 1.00 88.31 196 GLU A CA 1
ATOM 1559 C C . GLU A 1 196 ? -0.053 25.686 28.411 1.00 88.31 196 GLU A C 1
ATOM 1561 O O . GLU A 1 196 ? -0.877 25.043 27.763 1.00 88.31 196 GLU A O 1
ATOM 1566 N N . THR A 1 197 ? 0.724 26.594 27.817 1.00 85.19 197 THR A N 1
ATOM 1567 C CA . THR A 1 197 ? 0.748 26.819 26.357 1.00 85.19 197 THR A CA 1
ATOM 1568 C C . THR A 1 197 ? 1.748 25.917 25.637 1.00 85.19 197 THR A C 1
ATOM 1570 O O . THR A 1 197 ? 1.606 25.689 24.433 1.00 85.19 197 THR A O 1
ATOM 1573 N N . LYS A 1 198 ? 2.732 25.374 26.365 1.00 86.12 198 LYS A N 1
ATOM 1574 C CA . LYS A 1 198 ? 3.782 24.516 25.815 1.00 86.12 198 LYS A CA 1
ATOM 1575 C C . LYS A 1 198 ? 3.200 23.186 25.330 1.00 86.12 198 LYS A C 1
ATOM 1577 O O . LYS A 1 198 ? 2.375 22.562 25.996 1.00 86.12 198 LYS A O 1
ATOM 1582 N N . THR A 1 199 ? 3.638 22.776 24.146 1.00 88.31 199 THR A N 1
ATOM 1583 C CA . THR A 1 199 ? 3.291 21.490 23.536 1.00 88.31 199 THR A CA 1
ATOM 1584 C C . THR A 1 199 ? 4.463 20.531 23.684 1.00 88.31 199 THR A C 1
ATOM 1586 O O . THR A 1 199 ? 5.616 20.943 23.560 1.00 88.31 199 THR A O 1
ATOM 1589 N N . PHE A 1 200 ? 4.150 19.264 23.915 1.00 84.88 200 PHE A N 1
ATOM 1590 C CA . PHE A 1 200 ? 5.088 18.152 23.940 1.00 84.88 200 PHE A CA 1
ATOM 1591 C C . PHE A 1 200 ? 4.730 17.185 22.813 1.00 84.88 200 PHE A C 1
ATOM 1593 O O . PHE A 1 200 ? 3.555 17.053 22.462 1.00 84.88 200 PHE A O 1
ATOM 1600 N N . TYR A 1 201 ? 5.735 16.528 22.252 1.00 87.50 201 TYR A N 1
ATOM 1601 C CA . TYR A 1 201 ? 5.561 15.518 21.218 1.00 87.50 201 TYR A CA 1
ATOM 1602 C C . TYR A 1 201 ? 6.117 14.196 21.738 1.00 87.50 201 TYR A C 1
ATOM 1604 O O . TYR A 1 201 ? 7.136 14.189 22.432 1.00 87.50 201 TYR A O 1
ATOM 1612 N N . ALA A 1 202 ? 5.414 13.109 21.452 1.00 82.44 202 ALA A N 1
ATOM 1613 C CA . ALA A 1 202 ? 5.798 11.746 21.794 1.00 82.44 202 ALA A CA 1
ATOM 1614 C C . ALA A 1 202 ? 5.342 10.774 20.702 1.00 82.44 202 ALA A C 1
ATOM 1616 O O . ALA A 1 202 ? 4.569 11.227 19.824 1.00 82.44 202 ALA A O 1
#